Protein AF-A0A2M8BTT2-F1 (afdb_monomer_lite)

pLDDT: mean 72.27, std 28.05, range [26.14, 98.62]

Sequence (285 aa):
MLIFSNVKSELASFSSGIVSIVSVNPILQYIKIGSRNLPNLSPSPRLAFGVVGHPCLPPCPKIPTDKEKFCQEAKSLAEALGISTAELYGDVVPAEIKLKIDQSKDTEKVEERIVLSSVNIDKFKNAFLYITQKIGALPNVGQTVLYKILYFCDFDYYEKYEEQLTGALYQRNHYSPTPIEFGEIIAQMVGESKIEVVKSSFFNHEQTKYMPMIAPDLSVFSGQELNHIDQVIEKLKNKTAKELSELSHKDVPWITTPEGKIIDYESVFYRTADTSVRVYETETA

Secondary structure (DSSP, 8-state):
------------------------------------------------------PPPPPPPPPP--HHHHHHHHHHHHHHHT--HHHHTT----------------SSSHHHHHHTTS--HHHHHHHHHHHHHHHTTSTT-SHHHHHHHHHHHHHHHHHHHSS-SS---EEE-SSSEEETTHHHHHHHHHHTTSEEEEEEEETTEEEEEEEESS---GGGS-HHHHHHHHHHHHHHTT--HHHHHHHHHT-HHHHHSPTTSBPPGGGGGG--TTT--S-------

Foldseek 3Di:
DDDDDDDDDDDDDDDDDDDDDDDDDDDDDDDDDDDDDDDDDDDDDDDDDDDDDDDDDPDDPPPDPDPPVVVVVLCVVCVVVVHDSCVVVPPDDDDDPPDPDPDDDDPPCPVVVVLVVQFQLLLVLLLLLVLCVVQLPPLQDFDLLSQLLQVLLQLQCCLVPVDGRGRFWWAQAPQATGGPCVVVSVVVCVVVVQWDWDWDDRPNDTGITIHGPDHRDCVVDDPVSVVSSVVSCVVRSPDHSNVSSVLRCQFQQNVPDDHGDIGDSVSLVVGDPSSHPDDDPDPPD

Radius of gyration: 31.73 Å; chains: 1; bounding box: 78×74×82 Å

Structure (mmCIF, N/CA/C/O backbone):
data_AF-A0A2M8BTT2-F1
#
_entry.id   AF-A0A2M8BTT2-F1
#
loop_
_atom_site.group_PDB
_atom_site.id
_atom_site.type_symbol
_atom_site.label_atom_id
_atom_site.label_alt_id
_atom_site.label_comp_id
_atom_site.label_asym_id
_atom_site.label_entity_id
_atom_site.label_seq_id
_atom_site.pdbx_PDB_ins_code
_atom_site.Cartn_x
_atom_site.Cartn_y
_atom_site.Cartn_z
_atom_site.occupancy
_atom_site.B_iso_or_equiv
_atom_site.auth_seq_id
_atom_site.auth_comp_id
_atom_site.auth_asym_id
_atom_site.auth_atom_id
_atom_site.pdbx_PDB_model_num
ATOM 1 N N . MET A 1 1 ? -12.668 46.041 27.123 1.00 36.34 1 MET A N 1
ATOM 2 C CA . MET A 1 1 ? -12.442 47.306 26.397 1.00 36.34 1 MET A CA 1
ATOM 3 C C . MET A 1 1 ? -12.563 46.990 24.915 1.00 36.34 1 MET A C 1
ATOM 5 O O . MET A 1 1 ? -11.734 46.269 24.383 1.00 36.34 1 MET A O 1
ATOM 9 N N . LEU A 1 2 ? -13.696 47.384 24.336 1.00 28.09 2 LEU A N 1
ATOM 10 C CA . LEU A 1 2 ? -14.055 47.273 22.920 1.00 28.09 2 LEU A CA 1
ATOM 11 C C . LEU A 1 2 ? -13.171 48.199 22.083 1.00 28.09 2 LEU A C 1
ATOM 13 O O . LEU A 1 2 ? -13.012 49.329 22.528 1.00 28.09 2 LEU A O 1
ATOM 17 N N . ILE A 1 3 ? -12.754 47.792 20.876 1.00 33.03 3 ILE A N 1
ATOM 18 C CA . ILE A 1 3 ? -12.847 48.629 19.662 1.00 33.03 3 ILE A CA 1
ATOM 19 C C . ILE A 1 3 ? -13.131 47.719 18.452 1.00 33.03 3 ILE A C 1
ATOM 21 O O . ILE A 1 3 ? -12.380 46.797 18.152 1.00 33.03 3 ILE A O 1
ATOM 25 N N . PHE A 1 4 ? -14.257 48.011 17.800 1.00 29.62 4 PHE A N 1
ATOM 26 C CA . PHE A 1 4 ? -14.706 47.547 16.489 1.00 29.62 4 PHE A CA 1
ATOM 27 C C . PHE A 1 4 ? -14.041 48.363 15.368 1.00 29.62 4 PHE A C 1
ATOM 29 O O . PHE A 1 4 ? -13.896 49.576 15.510 1.00 29.62 4 PHE A O 1
ATOM 36 N N . SER A 1 5 ? -13.840 47.758 14.196 1.00 35.81 5 SER A N 1
ATOM 37 C CA . SER A 1 5 ? -13.931 48.477 12.917 1.00 35.81 5 SER A CA 1
ATOM 38 C C . SER A 1 5 ? -14.439 47.562 11.792 1.00 35.81 5 SER A C 1
ATOM 40 O O . SER A 1 5 ? -13.812 46.584 11.401 1.00 35.81 5 SER A O 1
ATOM 42 N N . ASN A 1 6 ? -15.635 47.915 11.313 1.00 30.16 6 ASN A N 1
ATOM 43 C CA . ASN A 1 6 ? -16.313 47.456 10.098 1.00 30.16 6 ASN A CA 1
ATOM 44 C C . ASN A 1 6 ? -15.544 47.846 8.827 1.00 30.16 6 ASN A C 1
ATOM 46 O O . ASN A 1 6 ? -15.087 48.983 8.780 1.00 30.16 6 ASN A O 1
ATOM 50 N N . VAL A 1 7 ? -15.623 47.032 7.761 1.00 32.78 7 VAL A N 1
ATOM 51 C CA . VAL A 1 7 ? -16.016 47.478 6.400 1.00 32.78 7 VAL A CA 1
ATOM 52 C C . VAL A 1 7 ? -16.799 46.349 5.704 1.00 32.78 7 VAL A C 1
ATOM 54 O O . VAL A 1 7 ? -16.597 45.168 5.966 1.00 32.78 7 VAL A O 1
ATOM 57 N N . LYS A 1 8 ? -17.761 46.763 4.879 1.00 30.83 8 LYS A N 1
ATOM 58 C CA . LYS A 1 8 ? -18.966 46.094 4.384 1.00 30.83 8 LYS A CA 1
ATOM 59 C C . LYS A 1 8 ? -18.837 45.785 2.878 1.00 30.83 8 LYS A C 1
ATOM 61 O O . LYS A 1 8 ? -18.246 46.587 2.169 1.00 30.83 8 LYS A O 1
ATOM 66 N N . SER A 1 9 ? -19.484 44.695 2.447 1.00 28.50 9 SER A N 1
ATOM 67 C CA . SER A 1 9 ? -20.243 44.483 1.189 1.00 28.50 9 SER A CA 1
ATOM 68 C C . SER A 1 9 ? -19.647 44.820 -0.188 1.00 28.50 9 SER A C 1
ATOM 70 O O . SER A 1 9 ? -19.404 45.984 -0.470 1.00 28.50 9 SER A O 1
ATOM 72 N N . GLU A 1 10 ? -19.725 43.855 -1.114 1.00 28.47 10 GLU A N 1
ATOM 73 C CA . GLU A 1 10 ? -20.482 44.032 -2.369 1.00 28.47 10 GLU A CA 1
ATOM 74 C C . GLU A 1 10 ? -20.862 42.676 -3.002 1.00 28.47 10 GLU A C 1
ATOM 76 O O . GLU A 1 10 ? -20.022 41.819 -3.260 1.00 28.47 10 GLU A O 1
ATOM 81 N N . LEU A 1 11 ? -22.169 42.488 -3.206 1.00 29.50 11 LEU A N 1
ATOM 82 C CA . LEU A 1 11 ? -22.791 41.470 -4.051 1.00 29.50 11 LEU A CA 1
ATOM 83 C C . LEU A 1 11 ? -23.233 42.187 -5.329 1.00 29.50 11 LEU A C 1
ATOM 85 O O . LEU A 1 11 ? -23.943 43.187 -5.237 1.00 29.50 11 LEU A O 1
ATOM 89 N N . ALA A 1 12 ? -22.889 41.649 -6.497 1.00 31.77 12 ALA A N 1
ATOM 90 C CA . ALA A 1 12 ? -23.493 42.041 -7.764 1.00 31.77 12 ALA A CA 1
ATOM 91 C C . ALA A 1 12 ? -23.967 40.789 -8.511 1.00 31.77 12 ALA A C 1
ATOM 93 O O . ALA A 1 12 ? -23.183 39.950 -8.947 1.00 31.77 12 ALA A O 1
ATOM 94 N N . SER A 1 13 ? -25.286 40.679 -8.622 1.00 28.30 13 SER A N 1
ATOM 95 C CA . SER A 1 13 ? -26.020 39.790 -9.514 1.00 28.30 13 SER A CA 1
ATOM 96 C C . SER A 1 13 ? -25.917 40.280 -10.960 1.00 28.30 13 SER A C 1
ATOM 98 O O . SER A 1 13 ? -26.190 41.456 -11.190 1.00 28.30 13 SER A O 1
ATOM 100 N N . PHE A 1 14 ? -25.671 39.401 -11.937 1.00 29.67 14 PHE A N 1
ATOM 101 C CA . PHE A 1 14 ? -26.136 39.632 -13.308 1.00 29.67 14 PHE A CA 1
ATOM 102 C C . PHE A 1 14 ? -26.570 38.338 -14.011 1.00 29.67 14 PHE A C 1
ATOM 104 O O . PHE A 1 14 ? -25.983 37.271 -13.872 1.00 29.67 14 PHE A O 1
ATOM 111 N N . SER A 1 15 ? -27.679 38.519 -14.718 1.00 30.47 15 SER A N 1
ATOM 112 C CA . SER A 1 15 ? -28.557 37.611 -15.450 1.00 30.47 15 SER A CA 1
ATOM 113 C C . SER A 1 15 ? -27.912 36.798 -16.586 1.00 30.47 15 SER A C 1
ATOM 115 O O . SER A 1 15 ? -27.101 37.318 -17.340 1.00 30.47 15 SER A O 1
ATOM 117 N N . SER A 1 16 ? -28.428 35.574 -16.752 1.00 32.66 16 SER A N 1
ATOM 118 C CA . SER A 1 16 ? -28.813 34.878 -17.999 1.00 32.66 16 SER A CA 1
ATOM 119 C C . SER A 1 16 ? -28.024 35.161 -19.288 1.00 32.66 16 SER A C 1
ATOM 121 O O . SER A 1 16 ? -28.187 36.206 -19.912 1.00 32.66 16 SER A O 1
ATOM 123 N N . GLY A 1 17 ? -27.314 34.143 -19.781 1.00 28.66 17 GLY A N 1
ATOM 124 C CA . GLY A 1 17 ? -26.818 34.081 -21.156 1.00 28.66 17 GLY A CA 1
ATOM 125 C C . GLY A 1 17 ? -26.230 32.708 -21.476 1.00 28.66 17 GLY A C 1
ATOM 126 O O . GLY A 1 17 ? -25.162 32.360 -20.987 1.00 28.66 17 GLY A O 1
ATOM 127 N N . ILE A 1 18 ? -26.939 31.918 -22.284 1.00 31.62 18 ILE A N 1
ATOM 128 C CA . ILE A 1 18 ? -26.418 30.698 -22.910 1.00 31.62 18 ILE A CA 1
ATOM 129 C C . ILE A 1 18 ? -25.500 31.129 -24.058 1.00 31.62 18 ILE A C 1
ATOM 131 O O . ILE A 1 18 ? -25.976 31.770 -24.992 1.00 31.62 18 ILE A O 1
ATOM 135 N N . VAL A 1 19 ? -24.222 30.742 -24.026 1.00 29.69 19 VAL A N 1
ATOM 136 C CA . VAL A 1 19 ? -23.363 30.680 -25.220 1.00 29.69 19 VAL A CA 1
ATOM 137 C C . VAL A 1 19 ? -22.518 29.408 -25.149 1.00 29.69 19 VAL A C 1
ATOM 139 O O . VAL A 1 19 ? -21.763 29.192 -24.204 1.00 29.69 19 VAL A O 1
ATOM 142 N N . SER A 1 20 ? -22.685 28.561 -26.160 1.00 26.14 20 SER A N 1
ATOM 143 C CA . SER A 1 20 ? -21.965 27.307 -26.369 1.00 26.14 20 SER A CA 1
ATOM 144 C C . SER A 1 20 ? -20.665 27.524 -27.155 1.00 26.14 20 SER A C 1
ATOM 146 O O . SER A 1 20 ? -20.720 28.172 -28.193 1.00 26.14 20 SER A O 1
ATOM 148 N N . ILE A 1 21 ? -19.586 26.860 -26.693 1.00 27.25 21 ILE A N 1
ATOM 149 C CA . ILE A 1 21 ? -18.441 26.245 -27.425 1.00 27.25 21 ILE A CA 1
ATOM 150 C C . ILE A 1 21 ? -17.548 27.251 -28.207 1.00 27.25 21 ILE A C 1
ATOM 152 O O . ILE A 1 21 ? -18.041 28.096 -28.932 1.00 27.25 21 ILE A O 1
ATOM 156 N N . VAL A 1 22 ? -16.218 27.303 -28.040 1.00 27.39 22 VAL A N 1
ATOM 157 C CA . VAL A 1 22 ? -15.204 26.389 -28.609 1.00 27.39 22 VAL A CA 1
ATOM 158 C C . VAL A 1 22 ? -13.939 26.384 -27.738 1.00 27.39 22 VAL A C 1
ATOM 160 O O . VAL A 1 22 ? -13.341 27.424 -27.474 1.00 27.39 22 VAL A O 1
ATOM 163 N N . SER A 1 23 ? -13.519 25.180 -27.343 1.00 27.47 23 SER A N 1
ATOM 164 C CA . SER A 1 23 ? -12.197 24.875 -26.793 1.00 27.47 23 SER A CA 1
ATOM 165 C C . SER A 1 23 ? -11.149 24.962 -27.904 1.00 27.47 23 SER A C 1
ATOM 167 O O . SER A 1 23 ? -11.266 24.266 -28.914 1.00 27.47 23 SER A O 1
ATOM 169 N N . VAL A 1 24 ? -10.134 25.811 -27.734 1.00 31.41 24 VAL A N 1
ATOM 170 C CA . VAL A 1 24 ? -8.965 25.860 -28.621 1.00 31.41 24 VAL A CA 1
ATOM 171 C C . VAL A 1 24 ? -7.726 25.556 -27.782 1.00 31.41 24 VAL A C 1
ATOM 173 O O . VAL A 1 24 ? -7.306 26.358 -26.951 1.00 31.41 24 VAL A O 1
ATOM 176 N N . ASN A 1 25 ? -7.174 24.362 -27.994 1.00 31.55 25 ASN A N 1
ATOM 177 C CA . ASN A 1 25 ? -5.896 23.902 -27.453 1.00 31.55 25 ASN A CA 1
ATOM 178 C C . ASN A 1 25 ? -4.737 24.793 -27.951 1.00 31.55 25 ASN A C 1
ATOM 180 O O . ASN A 1 25 ? -4.637 25.011 -29.161 1.00 31.55 25 ASN A O 1
ATOM 184 N N . PRO A 1 26 ? -3.816 25.251 -27.083 1.00 32.47 26 PRO A N 1
ATOM 185 C CA . PRO A 1 26 ? -2.597 25.924 -27.512 1.00 32.47 26 PRO A CA 1
ATOM 186 C C . PRO A 1 26 ? -1.459 24.906 -27.683 1.00 32.47 26 PRO A C 1
ATOM 188 O O . PRO A 1 26 ? -0.905 24.409 -26.706 1.00 32.47 26 PRO A O 1
ATOM 191 N N . ILE A 1 27 ? -1.073 24.611 -28.927 1.00 29.92 27 ILE A N 1
ATOM 192 C CA . ILE A 1 27 ? 0.166 23.887 -29.242 1.00 29.92 27 ILE A CA 1
ATOM 193 C C . ILE A 1 27 ? 0.936 24.656 -30.331 1.00 29.92 27 ILE A C 1
ATOM 195 O O . ILE A 1 27 ? 0.388 24.976 -31.381 1.00 29.92 27 ILE A O 1
ATOM 199 N N . LEU A 1 28 ? 2.229 24.882 -30.054 1.00 29.28 28 LEU A N 1
ATOM 200 C CA . LEU A 1 28 ? 3.330 25.282 -30.951 1.00 29.28 28 LEU A CA 1
ATOM 201 C C . LEU A 1 28 ? 3.373 26.738 -31.467 1.00 29.28 28 LEU A C 1
ATOM 203 O O . LEU A 1 28 ? 2.994 27.050 -32.592 1.00 29.28 28 LEU A O 1
ATOM 207 N N . GLN A 1 29 ? 4.031 27.605 -30.687 1.00 27.23 29 GLN A N 1
ATOM 208 C CA . GLN A 1 29 ? 4.795 28.745 -31.209 1.00 27.23 29 GLN A CA 1
ATOM 209 C C . GLN A 1 29 ? 6.293 28.414 -31.180 1.00 27.23 29 GLN A C 1
ATOM 211 O O . GLN A 1 29 ? 6.879 28.365 -30.107 1.00 27.23 29 GLN A O 1
ATOM 216 N N . TYR A 1 30 ? 6.919 28.260 -32.349 1.00 27.73 30 TYR A N 1
ATOM 217 C CA . TYR A 1 30 ? 8.336 28.581 -32.563 1.00 27.73 30 TYR A CA 1
ATOM 218 C C . TYR A 1 30 ? 8.523 29.039 -34.016 1.00 27.73 30 TYR A C 1
ATOM 220 O O . TYR A 1 30 ? 8.412 28.249 -34.951 1.00 27.73 30 TYR A O 1
ATOM 228 N N . ILE A 1 31 ? 8.806 30.332 -34.210 1.00 28.02 31 ILE A N 1
ATOM 229 C CA . ILE A 1 31 ? 9.249 30.920 -35.481 1.00 28.02 31 ILE A CA 1
ATOM 230 C C . ILE A 1 31 ? 10.480 31.808 -35.231 1.00 28.02 31 ILE A C 1
ATOM 232 O O . ILE A 1 31 ? 10.455 32.692 -34.383 1.00 28.02 31 ILE A O 1
ATOM 236 N N . LYS A 1 32 ? 11.498 31.566 -36.070 1.00 27.14 32 LYS A N 1
ATOM 237 C CA . LYS A 1 32 ? 12.604 32.423 -36.553 1.00 27.14 32 LYS A CA 1
ATOM 238 C C . LYS A 1 32 ? 13.543 33.129 -35.565 1.00 27.14 32 LYS A C 1
ATOM 240 O O . LYS A 1 32 ? 13.237 34.168 -34.997 1.00 27.14 32 LYS A O 1
ATOM 245 N N . ILE A 1 33 ? 14.804 32.719 -35.673 1.00 29.98 33 ILE A N 1
ATOM 246 C CA . ILE A 1 33 ? 16.012 33.560 -35.635 1.00 29.98 33 ILE A CA 1
ATOM 247 C C . ILE A 1 33 ? 16.834 33.050 -36.840 1.00 29.98 33 ILE A C 1
ATOM 249 O O . ILE A 1 33 ? 16.900 31.843 -37.029 1.00 29.98 33 ILE A O 1
ATOM 253 N N . GLY A 1 34 ? 17.417 33.782 -37.787 1.00 26.83 34 GLY A N 1
ATOM 254 C CA . GLY A 1 34 ? 17.855 35.166 -37.930 1.00 26.83 34 GLY A CA 1
ATOM 255 C C . GLY A 1 34 ? 19.171 35.086 -38.729 1.00 26.83 34 GLY A C 1
ATOM 256 O O . GLY A 1 34 ? 20.143 34.525 -38.238 1.00 26.83 34 GLY A O 1
ATOM 257 N N . SER A 1 35 ? 19.189 35.552 -39.982 1.00 27.22 35 SER A N 1
ATOM 258 C CA . SER A 1 35 ? 20.336 35.477 -40.910 1.00 27.22 35 SER A CA 1
ATOM 259 C C . SER A 1 35 ? 21.530 36.344 -40.488 1.00 27.22 35 SER A C 1
ATOM 261 O O . SER A 1 35 ? 21.321 37.512 -40.168 1.00 27.22 35 SER A O 1
ATOM 263 N N . ARG A 1 36 ? 22.773 35.844 -40.642 1.00 29.19 36 ARG A N 1
ATOM 264 C CA . ARG A 1 36 ? 23.985 36.637 -40.970 1.00 29.19 36 ARG A CA 1
ATOM 265 C C . ARG A 1 36 ? 24.995 35.825 -41.806 1.00 29.19 36 ARG A C 1
ATOM 267 O O . ARG A 1 36 ? 25.039 34.605 -41.733 1.00 29.19 36 ARG A O 1
ATOM 274 N N . ASN A 1 37 ? 25.739 36.565 -42.626 1.00 29.58 37 ASN A N 1
ATOM 275 C CA . ASN A 1 37 ? 26.525 36.194 -43.810 1.00 29.58 37 ASN A CA 1
ATOM 276 C C . ASN A 1 37 ? 27.957 35.650 -43.565 1.00 29.58 37 ASN A C 1
ATOM 278 O O . ASN A 1 37 ? 28.652 36.215 -42.730 1.00 29.58 37 ASN A O 1
ATOM 282 N N . LEU A 1 38 ? 28.370 34.712 -44.452 1.00 27.31 38 LEU A N 1
ATOM 283 C CA . LEU A 1 38 ? 29.645 34.557 -45.225 1.00 27.31 38 LEU A CA 1
ATOM 284 C C . LEU A 1 38 ? 31.009 34.389 -44.484 1.00 27.31 38 LEU A C 1
ATOM 286 O O . LEU A 1 38 ? 31.116 34.856 -43.358 1.00 27.31 38 LEU A O 1
ATOM 290 N N . PRO A 1 39 ? 32.085 33.799 -45.097 1.00 35.31 39 PRO A N 1
ATOM 291 C CA . PRO A 1 39 ? 32.339 33.634 -46.543 1.00 35.31 39 PRO A CA 1
ATOM 292 C C . PRO A 1 39 ? 32.929 32.285 -47.052 1.00 35.31 39 PRO A C 1
ATOM 294 O O . PRO A 1 39 ? 33.279 31.376 -46.308 1.00 35.31 39 PRO A O 1
ATOM 297 N N . ASN A 1 40 ? 33.033 32.237 -48.389 1.00 28.58 40 ASN A N 1
ATOM 298 C CA . ASN A 1 40 ? 33.670 31.268 -49.292 1.00 28.58 40 ASN A CA 1
ATOM 299 C C . ASN A 1 40 ? 35.091 30.790 -48.924 1.00 28.58 40 ASN A C 1
ATOM 301 O O . ASN A 1 40 ? 35.943 31.605 -48.578 1.00 28.58 40 ASN A O 1
ATOM 305 N N . LEU A 1 41 ? 35.391 29.526 -49.255 1.00 30.05 41 LEU A N 1
ATOM 306 C CA . LEU A 1 41 ? 36.709 29.097 -49.744 1.00 30.05 41 LEU A CA 1
ATOM 307 C C . LEU A 1 41 ? 36.565 28.057 -50.873 1.00 30.05 41 LEU A C 1
ATOM 309 O O . LEU A 1 41 ? 35.680 27.207 -50.861 1.00 30.05 41 LEU A O 1
ATOM 313 N N . SER A 1 42 ? 37.428 28.219 -51.874 1.00 31.50 42 SER A N 1
ATOM 314 C CA . SER A 1 42 ? 37.515 27.554 -53.180 1.00 31.50 42 SER A CA 1
ATOM 315 C C . SER A 1 42 ? 38.284 26.203 -53.123 1.00 31.50 42 SER A C 1
ATOM 317 O O . SER A 1 42 ? 38.708 25.800 -52.041 1.00 31.50 42 SER A O 1
ATOM 319 N N . PRO A 1 43 ? 38.429 25.453 -54.245 1.00 37.16 43 PRO A N 1
ATOM 320 C CA . PRO A 1 43 ? 38.581 23.992 -54.220 1.00 37.16 43 PRO A CA 1
ATOM 321 C C . PRO A 1 43 ? 39.998 23.425 -54.482 1.00 37.16 43 PRO A C 1
ATOM 323 O O . PRO A 1 43 ? 40.798 24.017 -55.204 1.00 37.16 43 PRO A O 1
ATOM 326 N N . SER A 1 44 ? 40.173 22.153 -54.067 1.00 29.78 44 SER A N 1
ATOM 327 C CA . SER A 1 44 ? 41.135 21.121 -54.550 1.00 29.78 44 SER A CA 1
ATOM 328 C C . SER A 1 44 ? 42.608 21.249 -54.065 1.00 29.78 44 SER A C 1
ATOM 330 O O . SER A 1 44 ? 42.995 22.356 -53.704 1.00 29.78 44 SER A O 1
ATOM 332 N N . PRO A 1 45 ? 43.434 20.165 -53.985 1.00 33.06 45 PRO A N 1
ATOM 333 C CA . PRO A 1 45 ? 43.605 19.119 -55.002 1.00 33.06 45 PRO A CA 1
ATOM 334 C C . PRO A 1 45 ? 43.647 17.652 -54.516 1.00 33.06 45 PRO A C 1
ATOM 336 O O . PRO A 1 45 ? 43.785 17.324 -53.341 1.00 33.06 45 PRO A O 1
ATOM 339 N N . ARG A 1 46 ? 43.545 16.763 -55.511 1.00 30.36 46 ARG A N 1
ATOM 340 C CA . ARG A 1 46 ? 43.825 15.323 -55.461 1.00 30.36 46 ARG A CA 1
ATOM 341 C C . ARG A 1 46 ? 45.252 15.049 -54.975 1.00 30.36 46 ARG A C 1
ATOM 343 O O . ARG A 1 46 ? 46.189 15.634 -55.509 1.00 30.36 46 ARG A O 1
ATOM 350 N N . LEU A 1 47 ? 45.409 14.048 -54.112 1.00 30.83 47 LEU A N 1
ATOM 351 C CA . LEU A 1 47 ? 46.650 13.290 -53.954 1.00 30.83 47 LEU A CA 1
ATOM 352 C C . LEU A 1 47 ? 46.313 11.797 -53.982 1.00 30.83 47 LEU A C 1
ATOM 354 O O . LEU A 1 47 ? 45.604 11.279 -53.125 1.00 30.83 47 LEU A O 1
ATOM 358 N N . ALA A 1 48 ? 46.794 11.135 -55.030 1.00 32.91 48 ALA A N 1
ATOM 359 C CA . ALA A 1 48 ? 46.955 9.693 -55.081 1.00 32.91 48 ALA A CA 1
ATOM 360 C C . ALA A 1 48 ? 48.182 9.307 -54.244 1.00 32.91 48 ALA A C 1
ATOM 362 O O . ALA A 1 48 ? 49.157 10.051 -54.271 1.00 32.91 48 ALA A O 1
ATOM 363 N N . PHE A 1 49 ? 48.132 8.172 -53.543 1.00 27.53 49 PHE A N 1
ATOM 364 C CA . PHE A 1 49 ? 49.160 7.116 -53.481 1.00 27.53 49 PHE A CA 1
ATOM 365 C C . PHE A 1 49 ? 48.887 6.179 -52.293 1.00 27.53 49 PHE A C 1
ATOM 367 O O . PHE A 1 49 ? 48.545 6.633 -51.207 1.00 27.53 49 PHE A O 1
ATOM 374 N N . GLY A 1 50 ? 49.131 4.879 -52.496 1.00 28.00 50 GLY A N 1
ATOM 375 C CA . GLY A 1 50 ? 49.496 3.965 -51.408 1.00 28.00 50 GLY A CA 1
ATOM 376 C C . GLY A 1 50 ? 48.516 2.832 -51.120 1.00 28.00 50 GLY A C 1
ATOM 377 O O . GLY A 1 50 ? 47.824 2.845 -50.111 1.00 28.00 50 GLY A O 1
ATOM 378 N N . VAL A 1 51 ? 48.519 1.804 -51.970 1.00 39.78 51 VAL A N 1
ATOM 379 C CA . VAL A 1 51 ? 48.059 0.459 -51.600 1.00 39.78 51 VAL A CA 1
ATOM 380 C C . VAL A 1 51 ? 49.120 -0.154 -50.685 1.00 39.78 51 VAL A C 1
ATOM 382 O O . VAL A 1 51 ? 50.197 -0.487 -51.169 1.00 39.78 51 VAL A O 1
ATOM 385 N N . VAL A 1 52 ? 48.830 -0.322 -49.392 1.00 34.44 52 VAL A N 1
ATOM 386 C CA . VAL A 1 52 ? 49.524 -1.288 -48.520 1.00 34.44 52 VAL A CA 1
ATOM 387 C C . VAL A 1 52 ? 48.503 -1.860 -47.534 1.00 34.44 52 VAL A C 1
ATOM 389 O O . VAL A 1 52 ? 47.779 -1.121 -46.873 1.00 34.44 52 VAL A O 1
ATOM 392 N N . GLY A 1 53 ? 48.399 -3.189 -47.516 1.00 36.97 53 GLY A N 1
ATOM 393 C CA . GLY A 1 53 ? 47.316 -3.942 -46.895 1.00 36.97 53 GLY A CA 1
ATOM 394 C C . GLY A 1 53 ? 47.216 -3.836 -45.372 1.00 36.97 53 GLY A C 1
ATOM 395 O O . GLY A 1 53 ? 48.207 -3.724 -44.653 1.00 36.97 53 GLY A O 1
ATOM 396 N N . HIS A 1 54 ? 45.978 -3.946 -44.898 1.00 32.97 54 HIS A N 1
ATOM 397 C CA . HIS A 1 54 ? 45.632 -4.400 -43.555 1.00 32.97 54 HIS A CA 1
ATOM 398 C C . HIS A 1 54 ? 44.854 -5.721 -43.672 1.00 32.97 54 HIS A C 1
ATOM 400 O O . HIS A 1 54 ? 44.151 -5.920 -44.668 1.00 32.97 54 HIS A O 1
ATOM 406 N N . PRO A 1 55 ? 45.003 -6.638 -42.701 1.00 38.28 55 PRO A N 1
ATOM 407 C CA . PRO A 1 55 ? 44.426 -7.974 -42.765 1.00 38.28 55 PRO A CA 1
ATOM 408 C C . PRO A 1 55 ? 42.897 -7.908 -42.789 1.00 38.28 55 PRO A C 1
ATOM 410 O O . PRO A 1 55 ? 42.272 -7.212 -41.989 1.00 38.28 55 PRO A O 1
ATOM 413 N N . CYS A 1 56 ? 42.305 -8.631 -43.738 1.00 35.41 56 CYS A N 1
ATOM 414 C CA . CYS A 1 56 ? 40.867 -8.757 -43.906 1.00 35.41 56 CYS A CA 1
ATOM 415 C C . CYS A 1 56 ? 40.212 -9.289 -42.622 1.00 35.41 56 CYS A C 1
ATOM 417 O O . CYS A 1 56 ? 40.499 -10.404 -42.188 1.00 35.41 56 CYS A O 1
ATOM 419 N N . LEU A 1 57 ? 39.276 -8.520 -42.064 1.00 37.78 57 LEU A N 1
ATOM 420 C CA . LEU A 1 57 ? 38.183 -9.078 -41.268 1.00 37.78 57 LEU A CA 1
ATOM 421 C C . LEU A 1 57 ? 37.414 -10.089 -42.141 1.00 37.78 57 LEU A C 1
ATOM 423 O O . LEU A 1 57 ? 37.239 -9.828 -43.339 1.00 37.78 57 LEU A O 1
ATOM 427 N N . PRO A 1 58 ? 36.956 -11.230 -41.595 1.00 41.19 58 PRO A N 1
ATOM 428 C CA . PRO A 1 58 ? 36.143 -12.157 -42.367 1.00 41.19 58 PRO A CA 1
ATOM 429 C C . PRO A 1 58 ? 34.856 -11.447 -42.819 1.00 41.19 58 PRO A C 1
ATOM 431 O O . PRO A 1 58 ? 34.292 -10.654 -42.058 1.00 41.19 58 PRO A O 1
ATOM 434 N N . PRO A 1 59 ? 34.374 -11.698 -44.049 1.00 41.44 59 PRO A N 1
ATOM 435 C CA . PRO A 1 59 ? 33.100 -11.153 -44.487 1.00 41.44 59 PRO A CA 1
ATOM 436 C C . PRO A 1 59 ? 31.995 -11.634 -43.542 1.00 41.44 59 PRO A C 1
ATOM 438 O O . PRO A 1 59 ? 31.947 -12.813 -43.187 1.00 41.44 59 PRO A O 1
ATOM 441 N N . CYS A 1 60 ? 31.103 -10.717 -43.155 1.00 33.09 60 CYS A N 1
ATOM 442 C CA . CYS A 1 60 ? 29.855 -11.058 -42.477 1.00 33.09 60 CYS A CA 1
ATOM 443 C C . CYS A 1 60 ? 29.173 -12.229 -43.210 1.00 33.09 60 CYS A C 1
ATOM 445 O O . CYS A 1 60 ? 29.166 -12.230 -44.450 1.00 33.09 60 CYS A O 1
ATOM 447 N N . PRO A 1 61 ? 28.594 -13.213 -42.495 1.00 39.06 61 PRO A N 1
ATOM 448 C CA . PRO A 1 61 ? 27.839 -14.274 -43.140 1.00 39.06 61 PRO A CA 1
ATOM 449 C C . PRO A 1 61 ? 26.731 -13.634 -43.980 1.00 39.06 61 PRO A C 1
ATOM 451 O O . PRO A 1 61 ? 25.906 -12.868 -43.483 1.00 39.06 61 PRO A O 1
ATOM 454 N N . LYS A 1 62 ? 26.766 -13.900 -45.288 1.00 43.72 62 LYS A N 1
ATOM 455 C CA . LYS A 1 62 ? 25.736 -13.452 -46.221 1.00 43.72 62 LYS A CA 1
ATOM 456 C C . LYS A 1 62 ? 24.410 -14.052 -45.760 1.00 43.72 62 LYS A C 1
ATOM 458 O O . LYS A 1 62 ? 24.275 -15.273 -45.753 1.00 43.72 62 LYS A O 1
ATOM 463 N N . ILE A 1 63 ? 23.454 -13.204 -45.390 1.00 42.59 63 ILE A N 1
ATOM 464 C CA . ILE A 1 63 ? 22.062 -13.609 -45.174 1.00 42.59 63 ILE A CA 1
ATOM 465 C C . ILE A 1 63 ? 21.583 -14.228 -46.499 1.00 42.59 63 ILE A C 1
ATOM 467 O O . ILE A 1 63 ? 21.623 -13.533 -47.522 1.00 42.59 63 ILE A O 1
ATOM 471 N N . PRO A 1 64 ? 21.206 -15.520 -46.540 1.00 41.59 64 PRO A N 1
ATOM 472 C CA . PRO A 1 64 ? 20.803 -16.166 -47.780 1.00 41.59 64 PRO A CA 1
ATOM 473 C C . PRO A 1 64 ? 19.571 -15.470 -48.350 1.00 41.59 64 PRO A C 1
ATOM 475 O O . PRO A 1 64 ? 18.527 -15.378 -47.710 1.00 41.59 64 PRO A O 1
ATOM 478 N N . THR A 1 65 ? 19.707 -14.953 -49.565 1.00 51.72 65 THR A N 1
ATOM 479 C CA . THR A 1 65 ? 18.645 -14.266 -50.298 1.00 51.72 65 THR A CA 1
ATOM 480 C C . THR A 1 65 ? 17.764 -15.294 -51.012 1.00 51.72 65 THR A C 1
ATOM 482 O O . THR A 1 65 ? 17.646 -15.263 -52.227 1.00 51.72 65 THR A O 1
ATOM 485 N N . ASP A 1 66 ? 17.160 -16.224 -50.268 1.00 51.38 66 ASP A N 1
ATOM 486 C CA . ASP A 1 66 ? 16.210 -17.203 -50.812 1.00 51.38 66 ASP A CA 1
ATOM 487 C C . ASP A 1 66 ? 14.806 -16.888 -50.298 1.00 51.38 66 ASP A C 1
ATOM 489 O O . ASP A 1 66 ? 14.378 -17.361 -49.245 1.00 51.38 66 ASP A O 1
ATOM 493 N N . LYS A 1 67 ? 14.057 -16.093 -51.073 1.00 55.28 67 LYS A N 1
ATOM 494 C CA . LYS A 1 67 ? 12.625 -15.846 -50.826 1.00 55.28 67 LYS A CA 1
ATOM 495 C C . LYS A 1 67 ? 11.818 -17.153 -50.745 1.00 55.28 67 LYS A C 1
ATOM 497 O O . LYS A 1 67 ? 10.795 -17.198 -50.076 1.00 55.28 67 LYS A O 1
ATOM 502 N N . GLU A 1 68 ? 12.294 -18.219 -51.386 1.00 53.41 68 GLU A N 1
ATOM 503 C CA . GLU A 1 68 ? 11.601 -19.507 -51.471 1.00 53.41 68 GLU A CA 1
ATOM 504 C C . GLU A 1 68 ? 11.593 -20.289 -50.147 1.00 53.41 68 GLU A C 1
ATOM 506 O O . GLU A 1 68 ? 10.574 -20.896 -49.816 1.00 53.41 68 GLU A O 1
ATOM 511 N N . LYS A 1 69 ? 12.672 -20.228 -49.349 1.00 57.38 69 LYS A N 1
ATOM 512 C CA . LYS A 1 69 ? 12.735 -20.903 -48.036 1.00 57.38 69 LYS A CA 1
ATOM 513 C C . LYS A 1 69 ? 11.838 -20.231 -47.002 1.00 57.38 69 LYS A C 1
ATOM 515 O O . LYS A 1 69 ? 11.103 -20.908 -46.289 1.00 57.38 69 LYS A O 1
ATOM 520 N N . PHE A 1 70 ? 11.813 -18.901 -47.006 1.00 61.59 70 PHE A N 1
ATOM 521 C CA . PHE A 1 70 ? 10.940 -18.115 -46.133 1.00 61.59 70 PHE A CA 1
ATOM 522 C C . PHE A 1 70 ? 9.449 -18.418 -46.374 1.00 61.59 70 PHE A C 1
ATOM 524 O O . PHE A 1 70 ? 8.668 -18.540 -45.433 1.00 61.59 70 PHE A O 1
ATOM 531 N N . CYS A 1 71 ? 9.048 -18.617 -47.636 1.00 65.19 71 CYS A N 1
ATOM 532 C CA . CYS A 1 71 ? 7.670 -18.975 -47.980 1.00 65.19 71 CYS A CA 1
ATOM 533 C C . CYS A 1 71 ? 7.267 -20.394 -47.542 1.00 65.19 71 CYS A C 1
ATOM 535 O O . CYS A 1 71 ? 6.080 -20.645 -47.336 1.00 65.19 71 CYS A O 1
ATOM 537 N N . GLN A 1 72 ? 8.212 -21.332 -47.419 1.00 71.19 72 GLN A N 1
ATOM 538 C CA . GLN A 1 72 ? 7.921 -22.688 -46.936 1.00 71.19 72 GLN A CA 1
ATOM 539 C C . GLN A 1 72 ? 7.734 -22.716 -45.416 1.00 71.19 72 GLN A C 1
ATOM 541 O O . GLN A 1 72 ? 6.795 -23.343 -44.929 1.00 71.19 72 GLN A O 1
ATOM 546 N N . GLU A 1 73 ? 8.561 -21.978 -44.675 1.00 73.38 73 GLU A N 1
ATOM 547 C CA . GLU A 1 73 ? 8.435 -21.855 -43.217 1.00 73.38 73 GLU A CA 1
ATOM 548 C C . GLU A 1 73 ? 7.137 -21.140 -42.817 1.00 73.38 73 GLU A C 1
ATOM 550 O O . GLU A 1 73 ? 6.413 -21.610 -41.941 1.00 73.38 73 GLU A O 1
ATOM 555 N N . ALA A 1 74 ? 6.774 -20.068 -43.527 1.00 71.19 74 ALA A N 1
ATOM 556 C CA . ALA A 1 74 ? 5.512 -19.363 -43.311 1.00 71.19 74 ALA A CA 1
ATOM 557 C C . ALA A 1 74 ? 4.276 -20.248 -43.560 1.00 71.19 74 ALA A C 1
ATOM 559 O O . ALA A 1 74 ? 3.281 -20.132 -42.847 1.00 71.19 74 ALA A O 1
ATOM 560 N N . LYS A 1 75 ? 4.341 -21.166 -44.536 1.00 75.44 75 LYS A N 1
ATOM 561 C CA . LYS A 1 75 ? 3.282 -22.161 -44.778 1.00 75.44 75 LYS A CA 1
ATOM 562 C C . LYS A 1 75 ? 3.157 -23.150 -43.627 1.00 75.44 75 LYS A C 1
ATOM 564 O O . LYS A 1 75 ? 2.053 -23.365 -43.140 1.00 75.44 75 LYS A O 1
ATOM 569 N N . SER A 1 76 ? 4.282 -23.695 -43.166 1.00 76.69 76 SER A N 1
ATOM 570 C CA . SER A 1 76 ? 4.294 -24.616 -42.026 1.00 76.69 76 SER A CA 1
ATOM 571 C C . SER A 1 76 ? 3.745 -23.961 -40.757 1.00 76.69 76 SER A C 1
ATOM 573 O O . SER A 1 76 ? 3.041 -24.611 -39.989 1.00 76.69 76 SER A O 1
ATOM 575 N N . LEU A 1 77 ? 4.056 -22.682 -40.533 1.00 74.62 77 LEU A N 1
ATOM 576 C CA . LEU A 1 77 ? 3.555 -21.925 -39.390 1.00 74.62 77 LEU A CA 1
ATOM 577 C C . LEU A 1 77 ? 2.048 -21.652 -39.500 1.00 74.62 77 LEU A C 1
ATOM 579 O O . LEU A 1 77 ? 1.323 -21.819 -38.524 1.00 74.62 77 LEU A O 1
ATOM 583 N N . ALA A 1 78 ? 1.567 -21.266 -40.685 1.00 83.00 78 ALA A N 1
ATOM 584 C CA . ALA A 1 78 ? 0.148 -21.019 -40.930 1.00 83.00 78 ALA A CA 1
ATOM 585 C C . ALA A 1 78 ? -0.701 -22.286 -40.711 1.00 83.00 78 ALA A C 1
ATOM 587 O O . ALA A 1 78 ? -1.735 -22.226 -40.049 1.00 83.00 78 ALA A O 1
ATOM 588 N N . GLU A 1 79 ? -0.218 -23.447 -41.171 1.00 78.19 79 GLU A N 1
ATOM 589 C CA . GLU A 1 79 ? -0.861 -24.745 -40.929 1.00 78.19 79 GLU A CA 1
ATOM 590 C C . GLU A 1 79 ? -0.897 -25.113 -39.440 1.00 78.19 79 GLU A C 1
ATOM 592 O O . GLU A 1 79 ? -1.934 -25.553 -38.947 1.00 78.19 79 GLU A O 1
ATOM 597 N N . ALA A 1 80 ? 0.198 -24.886 -38.705 1.00 77.56 80 ALA A N 1
ATOM 598 C CA . ALA A 1 80 ? 0.249 -25.146 -37.265 1.00 77.56 80 ALA A CA 1
ATOM 599 C C . ALA A 1 80 ? -0.730 -24.268 -36.467 1.00 77.56 80 ALA A C 1
ATOM 601 O O . ALA A 1 80 ? -1.262 -24.698 -35.445 1.00 77.56 80 ALA A O 1
ATOM 602 N N . LEU A 1 81 ? -0.971 -23.044 -36.940 1.00 74.50 81 LEU A N 1
ATOM 603 C CA . LEU A 1 81 ? -1.859 -22.071 -36.305 1.00 74.50 81 LEU A CA 1
ATOM 604 C C . LEU A 1 81 ? -3.307 -22.138 -36.819 1.00 74.50 81 LEU A C 1
ATOM 606 O O . LEU A 1 81 ? -4.170 -21.450 -36.279 1.00 74.50 81 LEU A O 1
ATOM 610 N N . GLY A 1 82 ? -3.591 -22.955 -37.840 1.00 71.94 82 GLY A N 1
ATOM 611 C CA . GLY A 1 82 ? -4.926 -23.084 -38.428 1.00 71.94 82 GLY A CA 1
ATOM 612 C C . GLY A 1 82 ? -5.420 -21.827 -39.155 1.00 71.94 82 GLY A C 1
ATOM 613 O O . GLY A 1 82 ? -6.629 -21.643 -39.285 1.00 71.94 82 GLY A O 1
ATOM 614 N N . ILE A 1 83 ? -4.506 -20.967 -39.613 1.00 79.69 83 ILE A N 1
ATOM 615 C CA . ILE A 1 83 ? -4.804 -19.726 -40.344 1.00 79.69 83 ILE A CA 1
ATOM 616 C C . ILE A 1 83 ? -4.308 -19.824 -41.787 1.00 79.69 83 ILE A C 1
ATOM 618 O O . ILE A 1 83 ? -3.438 -20.632 -42.114 1.00 79.69 83 ILE A O 1
ATOM 622 N N . SER A 1 84 ? -4.842 -18.995 -42.680 1.00 77.62 84 SER A N 1
ATOM 623 C CA . SER A 1 84 ? -4.336 -18.926 -44.048 1.00 77.62 84 SER A CA 1
ATOM 624 C C . SER A 1 84 ? -3.017 -18.151 -44.107 1.00 77.62 84 SER A C 1
ATOM 626 O O . SER A 1 84 ? -2.781 -17.201 -43.361 1.00 77.62 84 SER A O 1
ATOM 628 N N . THR A 1 85 ? -2.146 -18.495 -45.057 1.00 67.31 85 THR A N 1
ATOM 629 C CA . THR A 1 85 ? -0.902 -17.738 -45.268 1.00 67.31 85 THR A CA 1
ATOM 630 C C . THR A 1 85 ? -1.162 -16.277 -45.641 1.00 67.31 85 THR A C 1
ATOM 632 O O . THR A 1 85 ? -0.321 -15.432 -45.372 1.00 67.31 85 THR A O 1
ATOM 635 N N . ALA A 1 86 ? -2.315 -15.963 -46.240 1.00 63.56 86 ALA A N 1
ATOM 636 C CA . ALA A 1 86 ? -2.701 -14.593 -46.579 1.00 63.56 86 ALA A CA 1
ATOM 637 C C . ALA A 1 86 ? -2.973 -13.735 -45.327 1.00 63.56 86 ALA A C 1
ATOM 639 O O . ALA A 1 86 ? -2.597 -12.565 -45.299 1.00 63.56 86 ALA A O 1
ATOM 640 N N . GLU A 1 87 ? -3.537 -14.328 -44.269 1.00 63.34 87 GLU A N 1
ATOM 641 C CA . GLU A 1 87 ? -3.718 -13.662 -42.969 1.00 63.34 87 GLU A CA 1
ATOM 642 C C . GLU A 1 87 ? -2.380 -13.399 -42.269 1.00 63.34 87 GLU A C 1
ATOM 644 O O . GLU A 1 87 ? -2.216 -12.364 -41.629 1.00 63.34 87 GLU A O 1
ATOM 649 N N . LEU A 1 88 ? -1.392 -14.283 -42.450 1.00 64.12 88 LEU A N 1
ATOM 650 C CA . LEU A 1 88 ? -0.039 -14.109 -41.911 1.00 64.12 88 LEU A CA 1
ATOM 651 C C . LEU A 1 88 ? 0.716 -12.935 -42.570 1.00 64.12 88 LEU A C 1
ATOM 653 O O . LEU A 1 88 ? 1.522 -12.274 -41.918 1.00 64.12 88 LEU A O 1
ATOM 657 N N . TYR A 1 89 ? 0.458 -12.671 -43.857 1.00 66.50 89 TYR A N 1
ATOM 658 C CA . TYR A 1 89 ? 1.106 -11.595 -44.622 1.00 66.50 89 TYR A CA 1
ATOM 659 C C . TYR A 1 89 ? 0.383 -10.241 -44.544 1.00 66.50 89 TYR A C 1
ATOM 661 O O . TYR A 1 89 ? 0.906 -9.253 -45.055 1.00 66.50 89 TYR A O 1
ATOM 669 N N . GLY A 1 90 ? -0.765 -10.164 -43.862 1.00 58.69 90 GLY A N 1
ATOM 670 C CA . GLY A 1 90 ? -1.439 -8.895 -43.586 1.00 58.69 90 GLY A CA 1
ATOM 671 C C . GLY A 1 90 ? -2.098 -8.234 -44.801 1.00 58.69 90 GLY A C 1
ATOM 672 O O . GLY A 1 90 ? -2.310 -7.020 -44.782 1.00 58.69 90 GLY A O 1
ATOM 673 N N . ASP A 1 91 ? -2.456 -8.999 -45.836 1.00 47.91 91 ASP A N 1
ATOM 674 C CA . ASP A 1 91 ? -3.261 -8.479 -46.944 1.00 47.91 91 ASP A CA 1
ATOM 675 C C . ASP A 1 91 ? -4.720 -8.336 -46.488 1.00 47.91 91 ASP A C 1
ATOM 677 O O . ASP A 1 91 ? -5.524 -9.268 -46.501 1.00 47.91 91 ASP A O 1
ATOM 681 N N . VAL A 1 92 ? -5.044 -7.131 -46.022 1.00 46.16 92 VAL A N 1
ATOM 682 C CA . VAL A 1 92 ? -6.366 -6.748 -45.529 1.00 46.16 92 VAL A CA 1
ATOM 683 C C . VAL A 1 92 ? -7.397 -6.845 -46.657 1.00 46.16 92 VAL A C 1
ATOM 685 O O . VAL A 1 92 ? -7.429 -6.009 -47.559 1.00 46.16 92 VAL A O 1
ATOM 688 N N . VAL A 1 93 ? -8.315 -7.805 -46.555 1.00 40.31 93 VAL A N 1
ATOM 689 C CA . VAL A 1 93 ? -9.654 -7.682 -47.144 1.00 40.31 93 VAL A CA 1
ATOM 690 C C . VAL A 1 93 ? -10.632 -7.509 -45.981 1.00 40.31 93 VAL A C 1
ATOM 692 O O . VAL A 1 93 ? -10.701 -8.388 -45.121 1.00 40.31 93 VAL A O 1
ATOM 695 N N . PRO A 1 94 ? -11.376 -6.392 -45.894 1.00 42.16 94 PRO A N 1
ATOM 696 C CA . PRO A 1 94 ? -12.301 -6.177 -44.794 1.00 42.16 94 PRO A CA 1
ATOM 697 C C . PRO A 1 94 ? -13.517 -7.089 -44.983 1.00 42.16 94 PRO A C 1
ATOM 699 O O . PRO A 1 94 ? -14.402 -6.812 -45.790 1.00 42.16 94 PRO A O 1
ATOM 702 N N . ALA A 1 95 ? -13.570 -8.191 -44.239 1.00 36.25 95 ALA A N 1
ATOM 703 C CA . ALA A 1 95 ? -14.816 -8.910 -44.037 1.00 36.25 95 ALA A CA 1
ATOM 704 C C . ALA A 1 95 ? -15.659 -8.122 -43.024 1.00 36.25 95 ALA A C 1
ATOM 706 O O . ALA A 1 95 ? -15.280 -7.973 -41.862 1.00 36.25 95 ALA A O 1
ATOM 707 N N . GLU A 1 96 ? -16.800 -7.592 -43.469 1.00 35.34 96 GLU A N 1
ATOM 708 C CA . GLU A 1 96 ? -17.807 -7.005 -42.586 1.00 35.34 96 GLU A CA 1
ATOM 709 C C . GLU A 1 96 ? -18.321 -8.069 -41.608 1.00 35.34 96 GLU A C 1
ATOM 711 O O . GLU A 1 96 ? -19.181 -8.892 -41.935 1.00 35.34 96 GLU A O 1
ATOM 716 N N . ILE A 1 97 ? -17.834 -8.030 -40.371 1.00 34.16 97 ILE A N 1
ATOM 717 C CA . ILE A 1 97 ? -18.482 -8.720 -39.263 1.00 34.16 97 ILE A CA 1
ATOM 718 C C . ILE A 1 97 ? -19.740 -7.913 -38.916 1.00 34.16 97 ILE A C 1
ATOM 720 O O . ILE A 1 97 ? -19.688 -6.910 -38.205 1.00 34.16 97 ILE A O 1
ATOM 724 N N . LYS A 1 98 ? -20.901 -8.347 -39.421 1.00 32.06 98 LYS A N 1
ATOM 725 C CA . LYS A 1 98 ? -22.210 -7.861 -38.960 1.00 32.06 98 LYS A CA 1
ATOM 726 C C . LYS A 1 98 ? -22.508 -8.412 -37.567 1.00 32.06 98 LYS A C 1
ATOM 728 O O . LYS A 1 98 ? -23.275 -9.358 -37.413 1.00 32.06 98 LYS A O 1
ATOM 733 N N . LEU A 1 99 ? -21.943 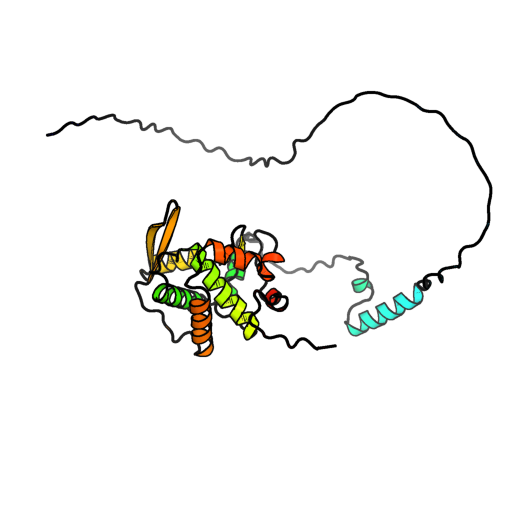-7.782 -36.546 1.00 34.44 99 LEU A N 1
ATOM 734 C CA . LEU A 1 99 ? -22.484 -7.852 -35.194 1.00 34.44 99 LEU A CA 1
ATOM 735 C C . LEU A 1 99 ? -23.466 -6.693 -35.035 1.00 34.44 99 LEU A C 1
ATOM 737 O O . LEU A 1 99 ? -23.094 -5.525 -35.126 1.00 34.44 99 LEU A O 1
ATOM 741 N N . LYS A 1 100 ? -24.747 -7.022 -34.838 1.00 35.34 100 LYS A N 1
ATOM 742 C CA . LYS A 1 100 ? -25.762 -6.050 -34.424 1.00 35.34 100 LYS A CA 1
ATOM 743 C C . LYS A 1 100 ? -25.423 -5.591 -33.008 1.00 35.34 100 LYS A C 1
ATOM 745 O O . LYS A 1 100 ? -25.861 -6.205 -32.041 1.00 35.34 100 LYS A O 1
ATOM 750 N N . ILE A 1 101 ? -24.626 -4.537 -32.907 1.00 33.19 101 ILE A N 1
ATOM 751 C CA . ILE A 1 101 ? -24.480 -3.754 -31.687 1.00 33.19 101 ILE A CA 1
ATOM 752 C C . ILE A 1 101 ? -25.401 -2.556 -31.867 1.00 33.19 101 ILE A C 1
ATOM 754 O O . ILE A 1 101 ? -25.195 -1.716 -32.744 1.00 33.19 101 ILE A O 1
ATOM 758 N N . ASP A 1 102 ? -26.474 -2.559 -31.084 1.00 33.44 102 ASP A N 1
ATOM 759 C CA . ASP A 1 102 ? -27.396 -1.441 -30.977 1.00 33.44 102 ASP A CA 1
ATOM 760 C C . ASP A 1 102 ? -26.600 -0.209 -30.528 1.00 33.44 102 ASP A C 1
ATOM 762 O O . ASP A 1 102 ? -25.856 -0.250 -29.544 1.00 33.44 102 ASP A O 1
ATOM 766 N N . GLN A 1 103 ? -26.677 0.870 -31.303 1.00 42.22 103 GLN A N 1
ATOM 767 C CA . GLN A 1 103 ? -25.933 2.089 -31.025 1.00 42.22 103 GLN A CA 1
ATOM 768 C C . GLN A 1 103 ? -26.596 2.842 -29.873 1.00 42.22 103 GLN A C 1
ATOM 770 O O . GLN A 1 103 ? -27.531 3.614 -30.075 1.00 42.22 103 GLN A O 1
ATOM 775 N N . SER A 1 104 ? -26.050 2.703 -28.670 1.00 35.12 104 SER A N 1
ATOM 776 C CA . SER A 1 104 ? -26.208 3.713 -27.628 1.00 35.12 104 SER A CA 1
ATOM 777 C C . SER A 1 104 ? -24.839 4.133 -27.111 1.00 35.12 104 SER A C 1
ATOM 779 O O . SER A 1 104 ? -24.099 3.331 -26.550 1.00 35.12 104 SER A O 1
ATOM 781 N N . LYS A 1 105 ? -24.528 5.409 -27.357 1.00 42.81 105 LYS A N 1
ATOM 782 C CA . LYS A 1 105 ? -23.446 6.210 -26.774 1.00 42.81 105 LYS A CA 1
ATOM 783 C C . LYS A 1 105 ? -23.102 5.774 -25.345 1.00 42.81 105 LYS A C 1
ATOM 785 O O . LYS A 1 105 ? -23.953 5.927 -24.482 1.00 42.81 105 LYS A O 1
ATOM 790 N N . ASP A 1 106 ? -21.873 5.318 -25.123 1.00 40.19 106 ASP A N 1
ATOM 791 C CA . ASP A 1 106 ? -21.171 5.368 -23.830 1.00 40.19 106 ASP A CA 1
ATOM 792 C C . ASP A 1 106 ? -19.753 4.800 -24.020 1.00 40.19 106 ASP A C 1
ATOM 794 O O . ASP A 1 106 ? -19.464 3.667 -23.651 1.00 40.19 106 ASP A O 1
ATOM 798 N N . THR A 1 107 ? -18.852 5.562 -24.644 1.00 38.28 107 THR A N 1
ATOM 799 C CA . THR A 1 107 ? -17.454 5.115 -24.828 1.00 38.28 107 THR A CA 1
ATOM 800 C C . THR A 1 107 ? -16.492 5.682 -23.780 1.00 38.28 107 THR A C 1
ATOM 802 O O . THR A 1 107 ? -15.336 5.292 -23.763 1.00 38.28 107 THR A O 1
ATOM 805 N N . GLU A 1 108 ? -16.946 6.537 -22.857 1.00 49.09 108 GLU A N 1
ATOM 806 C CA . GLU A 1 108 ? -16.084 7.077 -21.785 1.00 49.09 108 GLU A CA 1
ATOM 807 C C . GLU A 1 108 ? -16.278 6.386 -20.420 1.00 49.09 108 GLU A C 1
ATOM 809 O O . GLU A 1 108 ? -15.425 6.507 -19.554 1.00 49.09 108 GLU A O 1
ATOM 814 N N . LYS A 1 109 ? -17.343 5.594 -20.220 1.00 41.59 109 LYS A N 1
ATOM 815 C CA . LYS A 1 109 ? -17.640 4.930 -18.926 1.00 41.59 109 LYS A CA 1
ATOM 816 C C . LYS A 1 109 ? -17.260 3.451 -18.844 1.00 41.59 109 LYS A C 1
ATOM 818 O O . LYS A 1 109 ? -17.406 2.832 -17.789 1.00 41.59 109 LYS A O 1
ATOM 823 N N . VAL A 1 110 ? -16.837 2.860 -19.957 1.00 44.00 110 VAL A N 1
ATOM 824 C CA . VAL A 1 110 ? -16.536 1.424 -20.022 1.00 44.00 110 VAL A CA 1
ATOM 825 C C . VAL A 1 110 ? -15.152 1.130 -19.436 1.00 44.00 110 VAL A C 1
ATOM 827 O O . VAL A 1 110 ? -15.016 0.131 -18.741 1.00 44.00 110 VAL A O 1
ATOM 830 N N . GLU A 1 111 ? -14.167 2.024 -19.591 1.00 47.44 111 GLU A N 1
ATOM 831 C CA . GLU A 1 111 ? -12.856 1.867 -18.938 1.00 47.44 111 GLU A CA 1
ATOM 832 C C . GLU A 1 111 ? -12.967 1.969 -17.406 1.00 47.44 111 GLU A C 1
ATOM 834 O O . GLU A 1 111 ? -12.557 1.038 -16.720 1.00 47.44 111 GLU A O 1
ATOM 839 N N . GLU A 1 112 ? -13.626 2.995 -16.850 1.00 43.50 112 GLU A N 1
ATOM 840 C CA . GLU A 1 112 ? -13.819 3.130 -15.388 1.00 43.50 112 GLU A CA 1
ATOM 841 C C . GLU A 1 112 ? -14.535 1.923 -14.752 1.00 43.50 112 GLU A C 1
ATOM 843 O O . GLU A 1 112 ? -14.156 1.466 -13.674 1.00 43.50 112 GLU A O 1
ATOM 848 N N . ARG A 1 113 ? -15.550 1.353 -15.420 1.00 39.38 113 ARG A N 1
ATOM 849 C CA . ARG A 1 113 ? -16.264 0.172 -14.901 1.00 39.38 113 ARG A CA 1
ATOM 850 C C . ARG A 1 113 ? -15.464 -1.127 -14.987 1.00 39.38 113 ARG A C 1
ATOM 852 O O . ARG A 1 113 ? -15.723 -2.023 -14.189 1.00 39.38 113 ARG A O 1
ATOM 859 N N . ILE A 1 114 ? -14.533 -1.250 -15.934 1.00 47.00 114 ILE A N 1
ATOM 860 C CA . ILE A 1 114 ? -13.665 -2.432 -16.053 1.00 47.00 114 ILE A CA 1
ATOM 861 C C . ILE A 1 114 ? -12.510 -2.347 -15.040 1.00 47.00 114 ILE A C 1
ATOM 863 O O . ILE A 1 114 ? -12.136 -3.364 -14.463 1.00 47.00 114 ILE A O 1
ATOM 867 N N . VAL A 1 115 ? -12.009 -1.146 -14.744 1.00 46.62 115 VAL A N 1
ATOM 868 C CA . VAL A 1 115 ? -10.943 -0.879 -13.756 1.00 46.62 115 VAL A CA 1
ATOM 869 C C . VAL A 1 115 ? -11.367 -1.266 -12.331 1.00 46.62 115 VAL A C 1
ATOM 871 O O . VAL A 1 115 ? -10.574 -1.843 -11.593 1.00 46.62 115 VAL A O 1
ATOM 874 N N . LEU A 1 116 ? -12.647 -1.092 -11.976 1.00 48.19 116 LEU A N 1
ATOM 875 C CA . LEU A 1 116 ? -13.180 -1.526 -10.674 1.00 48.19 116 LEU A CA 1
ATOM 876 C C . LEU A 1 116 ? -13.148 -3.055 -10.457 1.00 48.19 116 LEU A C 1
ATOM 878 O O . LEU A 1 116 ? -13.397 -3.515 -9.345 1.00 48.19 116 LEU A O 1
ATOM 882 N N . SER A 1 117 ? -12.913 -3.854 -11.507 1.00 54.62 117 SER A N 1
ATOM 883 C CA . SER A 1 117 ? -13.104 -5.310 -11.461 1.00 54.62 117 SER A CA 1
ATOM 884 C C . SER A 1 117 ? -11.942 -6.110 -10.855 1.00 54.62 117 SER A C 1
ATOM 886 O O . SER A 1 117 ? -12.164 -7.259 -10.476 1.00 54.62 117 SER A O 1
ATOM 888 N N . SER A 1 118 ? -10.740 -5.532 -10.706 1.00 67.00 118 SER A N 1
ATOM 889 C CA . SER A 1 118 ? -9.585 -6.227 -10.101 1.00 67.00 118 SER A CA 1
ATOM 890 C C . SER A 1 118 ? -9.408 -5.972 -8.603 1.00 67.00 118 SER A C 1
ATOM 892 O O . SER A 1 118 ? -8.799 -6.785 -7.910 1.00 67.00 118 SER A O 1
ATOM 894 N N . VAL A 1 119 ? -9.928 -4.857 -8.082 1.00 84.81 119 VAL A N 1
ATOM 895 C CA . VAL A 1 119 ? -9.686 -4.448 -6.694 1.00 84.81 119 VAL A CA 1
ATOM 896 C C . VAL A 1 119 ? -10.629 -5.173 -5.739 1.00 84.81 119 VAL A C 1
ATOM 898 O O . VAL A 1 119 ? -11.853 -5.050 -5.820 1.00 84.81 119 VAL A O 1
ATOM 901 N N . ASN A 1 120 ? -10.072 -5.854 -4.741 1.00 93.81 120 ASN A N 1
ATOM 902 C CA . ASN A 1 120 ? -10.832 -6.321 -3.590 1.00 93.81 120 ASN A CA 1
ATOM 903 C C . ASN A 1 120 ? -11.061 -5.152 -2.618 1.00 93.81 120 ASN A C 1
ATOM 905 O O . ASN A 1 120 ? -10.270 -4.898 -1.705 1.00 93.81 120 ASN A O 1
ATOM 909 N N . ILE A 1 121 ? -12.166 -4.432 -2.832 1.00 94.50 121 ILE A N 1
ATOM 910 C CA . ILE A 1 121 ? -12.535 -3.230 -2.069 1.00 94.50 121 ILE A CA 1
ATOM 911 C C . ILE A 1 121 ? -12.594 -3.514 -0.560 1.00 94.50 121 ILE A C 1
ATOM 913 O O . ILE A 1 121 ? -12.145 -2.689 0.238 1.00 94.50 121 ILE A O 1
ATOM 917 N N . ASP A 1 122 ? -13.115 -4.672 -0.152 1.00 95.50 122 ASP A N 1
ATOM 918 C CA . ASP A 1 122 ? -13.248 -5.019 1.265 1.00 95.50 122 ASP A CA 1
ATOM 919 C C . ASP A 1 122 ? -11.886 -5.265 1.922 1.00 95.50 122 ASP A C 1
ATOM 921 O O . ASP A 1 122 ? -11.629 -4.747 3.015 1.00 95.50 122 ASP A O 1
ATOM 925 N N . LYS A 1 123 ? -10.969 -5.971 1.245 1.00 96.50 123 LYS A N 1
ATOM 926 C CA . LYS A 1 123 ? -9.582 -6.105 1.715 1.00 96.50 123 LYS A CA 1
ATOM 927 C C . LYS A 1 123 ? -8.876 -4.757 1.751 1.00 96.50 123 LYS A C 1
ATOM 929 O O . LYS A 1 123 ? -8.220 -4.464 2.745 1.00 96.50 123 LYS A O 1
ATOM 934 N N . PHE A 1 124 ? -9.047 -3.904 0.741 1.00 97.50 124 PHE A N 1
ATOM 935 C CA . PHE A 1 124 ?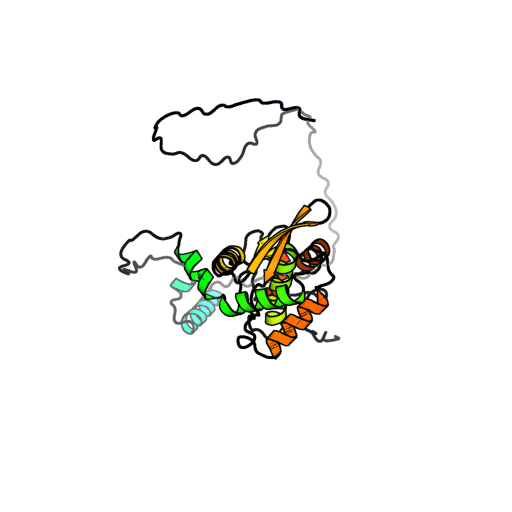 -8.442 -2.570 0.733 1.00 97.50 124 PHE A CA 1
ATOM 936 C C . PHE A 1 124 ? -8.899 -1.729 1.932 1.00 97.50 124 PHE A C 1
ATOM 938 O O . PHE A 1 124 ? -8.074 -1.181 2.665 1.00 97.50 124 PHE A O 1
ATOM 945 N N . LYS A 1 125 ? -10.215 -1.662 2.179 1.00 97.75 125 LYS A N 1
ATOM 946 C CA . LYS A 1 125 ? -10.798 -0.931 3.317 1.00 97.75 125 LYS A CA 1
ATOM 947 C C . LYS A 1 125 ? -10.249 -1.436 4.649 1.00 97.75 125 LYS A C 1
ATOM 949 O O . LYS A 1 125 ? -9.844 -0.632 5.489 1.00 97.75 125 LYS A O 1
ATOM 954 N N . ASN A 1 126 ? -10.210 -2.754 4.842 1.00 98.25 126 ASN A N 1
ATOM 955 C CA . ASN A 1 126 ? -9.716 -3.349 6.083 1.00 98.25 126 ASN A CA 1
ATOM 956 C C . ASN A 1 126 ? -8.196 -3.216 6.238 1.00 98.25 126 ASN A C 1
ATOM 958 O O . ASN A 1 126 ? -7.729 -2.956 7.345 1.00 98.25 126 ASN A O 1
ATOM 962 N N . ALA A 1 127 ? -7.426 -3.287 5.149 1.00 98.25 127 ALA A N 1
ATOM 963 C CA . ALA A 1 127 ? -5.983 -3.058 5.169 1.00 98.25 127 ALA A CA 1
ATOM 964 C C . ALA A 1 127 ? -5.690 -1.607 5.558 1.00 98.25 127 ALA A C 1
ATOM 966 O O . ALA A 1 127 ? -4.856 -1.347 6.424 1.00 98.25 127 ALA A O 1
ATOM 967 N N . PHE A 1 128 ? -6.435 -0.656 4.988 1.00 98.19 128 PHE A N 1
ATOM 968 C CA . PHE A 1 128 ? -6.318 0.754 5.333 1.00 98.19 128 PHE A CA 1
ATOM 969 C C . PHE A 1 128 ? -6.655 1.023 6.807 1.00 98.19 128 PHE A C 1
ATOM 971 O O . PHE A 1 128 ? -5.887 1.697 7.499 1.00 98.19 128 PHE A O 1
ATOM 978 N N . LEU A 1 129 ? -7.765 0.473 7.318 1.00 98.44 129 LEU A N 1
ATOM 979 C CA . LEU A 1 129 ? -8.128 0.567 8.740 1.00 98.44 129 LEU A CA 1
ATOM 980 C C . LEU A 1 129 ? -7.045 -0.038 9.639 1.00 98.44 129 LEU A C 1
ATOM 982 O O . LEU A 1 129 ? -6.661 0.573 10.631 1.00 98.44 129 LEU A O 1
ATOM 986 N N . TYR A 1 130 ? -6.508 -1.200 9.276 1.00 98.50 130 TYR A N 1
ATOM 987 C CA . TYR A 1 130 ? -5.466 -1.876 10.044 1.00 98.50 130 TYR A CA 1
ATOM 988 C C . TYR A 1 130 ? -4.154 -1.088 10.090 1.00 98.50 130 TYR A C 1
ATOM 990 O O . TYR A 1 130 ? -3.599 -0.858 11.167 1.00 98.50 130 TYR A O 1
ATOM 998 N N . ILE A 1 131 ? -3.690 -0.589 8.941 1.00 98.44 131 ILE A N 1
ATOM 999 C CA . ILE A 1 131 ? -2.485 0.244 8.849 1.00 98.44 131 ILE A CA 1
ATOM 1000 C C . ILE A 1 131 ? -2.676 1.533 9.662 1.00 98.44 131 ILE A C 1
ATOM 1002 O O . ILE A 1 131 ? -1.833 1.882 10.489 1.00 98.44 131 ILE A O 1
ATOM 1006 N N . THR A 1 132 ? -3.791 2.242 9.473 1.00 97.75 132 THR A N 1
ATOM 1007 C CA . THR A 1 132 ? -4.055 3.499 10.197 1.00 97.75 132 THR A CA 1
ATOM 1008 C C . THR A 1 132 ? -4.248 3.289 11.696 1.00 97.75 132 THR A C 1
ATOM 1010 O O . THR A 1 132 ? -3.786 4.119 12.477 1.00 97.75 132 THR A O 1
ATOM 1013 N N . GLN A 1 133 ? -4.817 2.161 12.122 1.00 97.62 133 GLN A N 1
ATOM 1014 C CA . GLN A 1 133 ? -4.913 1.803 13.538 1.00 97.62 133 GLN A CA 1
ATOM 1015 C C . GLN A 1 133 ? -3.529 1.610 14.169 1.00 97.62 133 GLN A C 1
ATOM 1017 O O . GLN A 1 133 ? -3.313 2.033 15.304 1.00 97.62 133 GLN A O 1
ATOM 1022 N N . LYS A 1 134 ? -2.577 1.012 13.442 1.00 97.44 134 LYS A N 1
ATOM 1023 C CA . LYS A 1 134 ? -1.221 0.763 13.954 1.00 97.44 134 LYS A CA 1
ATOM 1024 C C . LYS A 1 134 ? -0.323 1.995 13.944 1.00 97.44 134 LYS A C 1
ATOM 1026 O O . LYS A 1 134 ? 0.429 2.205 14.893 1.00 97.44 134 LYS A O 1
ATOM 1031 N N . ILE A 1 135 ? -0.360 2.786 12.871 1.00 97.19 135 ILE A N 1
ATOM 1032 C CA . ILE A 1 135 ? 0.633 3.850 12.640 1.00 97.19 135 ILE A CA 1
ATOM 1033 C C . ILE A 1 135 ? 0.045 5.221 12.298 1.00 97.19 135 ILE A C 1
ATOM 1035 O O . ILE A 1 135 ? 0.796 6.189 12.210 1.00 97.19 135 ILE A O 1
ATOM 1039 N N . GLY A 1 136 ? -1.274 5.357 12.141 1.00 94.25 136 GLY A N 1
ATOM 1040 C CA . GLY A 1 136 ? -1.916 6.618 11.740 1.00 94.25 136 GLY A CA 1
ATOM 1041 C C . GLY A 1 136 ? -1.704 7.766 12.734 1.00 94.25 136 GLY A C 1
ATOM 1042 O O . GLY A 1 136 ? -1.646 8.933 12.343 1.00 94.25 136 GLY A O 1
ATOM 1043 N N . ALA A 1 137 ? -1.503 7.449 14.016 1.00 92.81 137 ALA A N 1
ATOM 1044 C CA . ALA A 1 137 ? -1.217 8.439 15.050 1.00 92.81 137 ALA A CA 1
ATOM 1045 C C . ALA A 1 137 ? 0.223 8.990 14.999 1.00 92.81 137 ALA A C 1
ATOM 1047 O O . ALA A 1 137 ? 0.470 10.078 15.524 1.00 92.81 137 ALA A O 1
ATOM 1048 N N . LEU A 1 138 ? 1.169 8.302 14.344 1.00 93.88 138 LEU A N 1
ATOM 1049 C CA . LEU A 1 138 ? 2.571 8.728 14.301 1.00 93.88 138 LEU A CA 1
ATOM 1050 C C . LEU A 1 138 ? 2.720 10.093 13.601 1.00 93.88 138 LEU A C 1
ATOM 1052 O O . LEU A 1 138 ? 2.021 10.365 12.621 1.00 93.88 138 LEU A O 1
ATOM 1056 N N . PRO A 1 139 ? 3.615 10.980 14.074 1.00 91.50 139 PRO A N 1
ATOM 1057 C CA . PRO A 1 139 ? 3.734 12.342 13.547 1.00 91.50 139 PRO A CA 1
ATOM 1058 C C . PRO A 1 139 ? 4.202 12.383 12.083 1.00 91.50 139 PRO A C 1
ATOM 1060 O O . PRO A 1 139 ? 3.732 13.205 11.302 1.00 91.50 139 PRO A O 1
ATOM 1063 N N . ASN A 1 140 ? 5.074 11.458 11.677 1.00 92.06 140 ASN A N 1
ATOM 1064 C CA . ASN A 1 140 ? 5.573 11.351 10.305 1.00 92.06 140 ASN A CA 1
ATOM 1065 C C . ASN A 1 140 ? 4.560 10.732 9.325 1.00 92.06 140 ASN A C 1
ATOM 1067 O O . ASN A 1 140 ? 4.812 10.755 8.122 1.00 92.06 140 ASN A O 1
ATOM 1071 N N . VAL A 1 141 ? 3.434 10.190 9.805 1.00 94.44 141 VAL A N 1
ATOM 1072 C CA . VAL A 1 141 ? 2.459 9.465 8.979 1.00 94.44 141 VAL A CA 1
ATOM 1073 C C . VAL A 1 141 ? 1.314 10.389 8.565 1.00 94.44 141 VAL A C 1
ATOM 1075 O O . VAL A 1 141 ? 0.505 10.827 9.379 1.00 94.44 141 VAL A O 1
ATOM 1078 N N . GLY A 1 142 ? 1.245 10.661 7.262 1.00 93.69 142 GLY A N 1
ATOM 1079 C CA . GLY A 1 142 ? 0.118 11.318 6.597 1.00 93.69 142 GLY A CA 1
ATOM 1080 C C . GLY A 1 142 ? -0.242 10.607 5.292 1.00 93.69 142 GLY A C 1
ATOM 1081 O O . GLY A 1 142 ? 0.344 9.574 4.964 1.00 93.69 142 GLY A O 1
ATOM 1082 N N . GLN A 1 143 ? -1.168 11.176 4.521 1.00 94.44 143 GLN A N 1
ATOM 1083 C CA . GLN A 1 143 ? -1.687 10.601 3.269 1.00 94.44 143 GLN A CA 1
ATOM 1084 C C . GLN A 1 143 ? -0.600 10.053 2.325 1.00 94.44 143 GLN A C 1
ATOM 1086 O O . GLN A 1 143 ? -0.660 8.894 1.926 1.00 94.44 143 GLN A O 1
ATOM 1091 N N . THR A 1 144 ? 0.449 10.830 2.037 1.00 92.81 144 THR A N 1
ATOM 1092 C CA . THR A 1 144 ? 1.536 10.403 1.136 1.00 92.81 144 THR A CA 1
ATOM 1093 C C . THR A 1 144 ? 2.340 9.211 1.671 1.00 92.81 144 THR A C 1
ATOM 1095 O O . THR A 1 144 ? 2.909 8.451 0.891 1.00 92.81 144 THR A O 1
ATOM 1098 N N . VAL A 1 145 ? 2.429 9.046 2.994 1.00 95.38 145 VAL A N 1
ATOM 1099 C CA . VAL A 1 145 ? 3.079 7.876 3.607 1.00 95.38 145 VAL A CA 1
ATOM 1100 C C . VAL A 1 145 ? 2.190 6.650 3.449 1.00 95.38 145 VAL A C 1
ATOM 1102 O O . VAL A 1 145 ? 2.675 5.603 3.029 1.00 95.38 145 VAL A O 1
ATOM 1105 N N . LEU A 1 146 ? 0.887 6.795 3.703 1.00 96.94 146 LEU A N 1
ATOM 1106 C CA . LEU A 1 146 ? -0.077 5.702 3.561 1.00 96.94 146 LEU A CA 1
ATOM 1107 C C . LEU A 1 146 ? -0.140 5.174 2.125 1.00 96.94 146 LEU A C 1
ATOM 1109 O O . LEU A 1 146 ? -0.158 3.963 1.944 1.00 96.94 146 LEU A O 1
ATOM 1113 N N . TYR A 1 147 ? -0.075 6.045 1.111 1.00 96.19 147 TYR A N 1
ATOM 1114 C CA . TYR A 1 147 ? -0.003 5.625 -0.298 1.00 96.19 147 TYR A CA 1
ATOM 1115 C C . TYR A 1 147 ? 1.136 4.653 -0.564 1.00 96.19 147 TYR A C 1
ATOM 1117 O O . TYR A 1 147 ? 0.949 3.631 -1.218 1.00 96.19 147 TYR A O 1
ATOM 1125 N N . LYS A 1 148 ? 2.312 4.960 -0.021 1.00 96.25 148 LYS A N 1
ATOM 1126 C CA . LYS A 1 148 ? 3.514 4.162 -0.243 1.00 96.25 148 LYS A CA 1
ATOM 1127 C C . LYS A 1 148 ? 3.484 2.874 0.557 1.00 96.25 148 LYS A C 1
ATOM 1129 O O . LYS A 1 148 ? 3.904 1.851 0.044 1.00 96.25 148 LYS A O 1
ATOM 1134 N N . ILE A 1 149 ? 2.965 2.908 1.783 1.00 98.00 149 ILE A N 1
ATOM 1135 C CA . ILE A 1 149 ? 2.807 1.690 2.582 1.00 98.00 149 ILE A CA 1
ATOM 1136 C C . ILE A 1 149 ? 1.828 0.736 1.900 1.00 98.00 149 ILE A C 1
ATOM 1138 O O . ILE A 1 149 ? 2.165 -0.427 1.750 1.00 98.00 149 ILE A O 1
ATOM 1142 N N . LEU A 1 150 ? 0.679 1.222 1.417 1.00 97.88 150 LEU A N 1
ATOM 1143 C CA . LEU A 1 150 ? -0.259 0.402 0.641 1.00 97.88 150 LEU A CA 1
ATOM 1144 C C . LEU A 1 150 ? 0.412 -0.179 -0.606 1.00 97.88 150 LEU A C 1
ATOM 1146 O O . LEU A 1 150 ? 0.327 -1.377 -0.835 1.00 97.88 150 LEU A O 1
ATOM 1150 N N . TYR A 1 151 ? 1.111 0.659 -1.375 1.00 98.06 151 TYR A N 1
ATOM 1151 C CA . TYR A 1 151 ? 1.853 0.227 -2.559 1.00 98.06 151 TYR A CA 1
ATOM 1152 C C . TYR A 1 151 ? 2.850 -0.897 -2.248 1.00 98.06 151 TYR A C 1
ATOM 1154 O O . TYR A 1 151 ? 2.826 -1.930 -2.905 1.00 98.06 151 TYR A O 1
ATOM 1162 N N . PHE A 1 152 ? 3.694 -0.739 -1.223 1.00 98.25 152 PHE A N 1
ATOM 1163 C CA . PHE A 1 152 ? 4.643 -1.786 -0.839 1.00 98.25 152 PHE A CA 1
ATOM 1164 C C . PHE A 1 152 ? 3.941 -3.016 -0.256 1.00 98.25 152 PHE A C 1
ATOM 1166 O O . PHE A 1 152 ? 4.397 -4.124 -0.498 1.00 98.25 152 PHE A O 1
ATOM 1173 N N . CYS A 1 153 ? 2.817 -2.867 0.453 1.00 98.19 153 CYS A N 1
ATOM 1174 C CA . CYS A 1 153 ? 2.022 -4.015 0.887 1.00 98.19 153 CYS A CA 1
ATOM 1175 C C . CYS A 1 153 ? 1.585 -4.860 -0.313 1.00 98.19 153 CYS A C 1
ATOM 1177 O O . CYS A 1 153 ? 1.840 -6.059 -0.305 1.00 98.19 153 CYS A O 1
ATOM 1179 N N . ASP A 1 154 ? 0.992 -4.247 -1.336 1.00 97.81 154 ASP A N 1
ATOM 1180 C CA . ASP A 1 154 ? 0.505 -4.951 -2.523 1.00 97.81 154 ASP A CA 1
ATOM 1181 C C . ASP A 1 154 ? 1.636 -5.520 -3.386 1.00 97.81 154 ASP A C 1
ATOM 1183 O O . ASP A 1 154 ? 1.654 -6.717 -3.676 1.00 97.81 154 ASP A O 1
ATOM 1187 N N . PHE A 1 155 ? 2.612 -4.693 -3.761 1.00 98.12 155 PHE A N 1
ATOM 1188 C CA . PHE A 1 155 ? 3.660 -5.102 -4.694 1.00 98.12 155 PHE A CA 1
ATOM 1189 C C . PHE A 1 155 ? 4.667 -6.063 -4.055 1.00 98.12 155 PHE A C 1
ATOM 1191 O O . PHE A 1 155 ? 5.088 -7.011 -4.710 1.00 98.12 155 PHE A O 1
ATOM 1198 N N . ASP A 1 156 ? 5.028 -5.890 -2.778 1.00 98.25 156 ASP A N 1
ATOM 1199 C CA . ASP A 1 156 ? 5.914 -6.849 -2.102 1.00 98.25 156 ASP A CA 1
ATOM 1200 C C . ASP A 1 156 ? 5.186 -8.176 -1.835 1.00 98.25 156 ASP A C 1
ATOM 1202 O O . ASP A 1 156 ? 5.829 -9.224 -1.770 1.00 98.25 156 ASP A O 1
ATOM 1206 N N . TYR A 1 157 ? 3.858 -8.157 -1.651 1.00 98.25 157 TYR A N 1
ATOM 1207 C CA . TYR A 1 157 ? 3.079 -9.390 -1.492 1.00 98.25 157 TYR A CA 1
ATOM 1208 C C . TYR A 1 157 ? 3.019 -10.153 -2.812 1.00 98.25 157 TYR A C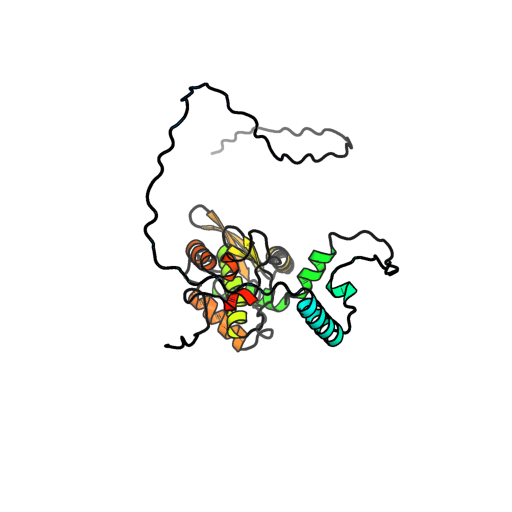 1
ATOM 1210 O O . TYR A 1 157 ? 3.320 -11.345 -2.837 1.00 98.25 157 TYR A O 1
ATOM 1218 N N . TYR A 1 158 ? 2.734 -9.443 -3.905 1.00 98.06 158 TYR A N 1
ATOM 1219 C CA . TYR A 1 158 ? 2.737 -10.011 -5.246 1.00 98.06 158 TYR A CA 1
ATOM 1220 C C . TYR A 1 158 ? 4.116 -10.530 -5.643 1.00 98.06 158 TYR A C 1
ATOM 1222 O O . TYR A 1 158 ? 4.229 -11.642 -6.146 1.00 98.06 158 TYR A O 1
ATOM 1230 N N . GLU A 1 159 ? 5.183 -9.792 -5.325 1.00 97.81 159 GLU A N 1
ATOM 1231 C CA . GLU A 1 159 ? 6.533 -10.290 -5.547 1.00 97.81 159 GLU A CA 1
ATOM 1232 C C . GLU A 1 159 ? 6.767 -11.570 -4.758 1.00 97.81 159 GLU A C 1
ATOM 1234 O O . GLU A 1 159 ? 7.290 -12.505 -5.322 1.00 97.81 159 GLU A O 1
ATOM 1239 N N . LYS A 1 160 ? 6.382 -11.688 -3.483 1.00 96.38 160 LYS A N 1
ATOM 1240 C CA . LYS A 1 160 ? 6.632 -12.922 -2.715 1.00 96.38 160 LYS A CA 1
ATOM 1241 C C . LYS A 1 160 ? 5.798 -14.103 -3.197 1.00 96.38 160 LYS A C 1
ATOM 1243 O O . LYS A 1 160 ? 6.352 -15.187 -3.369 1.00 96.38 160 LYS A O 1
ATOM 1248 N N . TYR A 1 161 ? 4.502 -13.897 -3.393 1.00 96.81 161 TYR A N 1
ATOM 1249 C CA . TYR A 1 161 ? 3.518 -14.976 -3.467 1.00 96.81 161 TYR A CA 1
ATOM 1250 C C . TYR A 1 161 ? 2.814 -15.089 -4.818 1.00 96.81 161 TYR A C 1
ATOM 1252 O O . TYR A 1 161 ? 2.027 -16.009 -4.984 1.00 96.81 161 TYR A O 1
ATOM 1260 N N . GLU A 1 162 ? 3.084 -14.183 -5.765 1.00 95.81 162 GLU A N 1
ATOM 1261 C CA . GLU A 1 162 ? 2.414 -14.124 -7.078 1.00 95.81 162 GLU A CA 1
ATOM 1262 C C . GLU A 1 162 ? 0.886 -13.941 -6.980 1.00 95.81 162 GLU A C 1
ATOM 1264 O O . GLU A 1 162 ? 0.141 -14.150 -7.935 1.00 95.81 162 GLU A O 1
ATOM 1269 N N . GLU A 1 163 ? 0.417 -13.470 -5.822 1.00 95.12 163 GLU A N 1
ATOM 1270 C CA . GLU A 1 163 ? -0.976 -13.160 -5.517 1.00 95.12 163 GLU A CA 1
ATOM 1271 C C . GLU A 1 163 ? -1.106 -11.680 -5.147 1.00 95.12 163 GLU A C 1
ATOM 1273 O O . GLU A 1 163 ? -0.199 -11.091 -4.563 1.00 95.12 163 GLU A O 1
ATOM 1278 N N . GLN A 1 164 ? -2.228 -11.048 -5.488 1.00 94.81 164 GLN A N 1
ATOM 1279 C CA . GLN A 1 164 ? -2.483 -9.653 -5.121 1.00 94.81 164 GLN A CA 1
ATOM 1280 C C . GLN A 1 164 ? -3.128 -9.583 -3.731 1.00 94.81 164 GLN A C 1
ATOM 1282 O O . GLN A 1 164 ? -4.105 -10.285 -3.466 1.00 94.81 164 GLN A O 1
ATOM 1287 N N . LEU A 1 165 ? -2.615 -8.714 -2.850 1.00 96.50 165 LEU A N 1
ATOM 1288 C CA . LEU A 1 165 ? -3.152 -8.555 -1.494 1.00 96.50 165 LEU A CA 1
ATOM 1289 C C . LEU A 1 165 ? -4.524 -7.863 -1.524 1.00 96.50 165 LEU A C 1
ATOM 1291 O O . LEU A 1 165 ? -5.522 -8.414 -1.060 1.00 96.50 165 LEU A O 1
ATOM 1295 N N . THR A 1 166 ? -4.578 -6.649 -2.065 1.00 96.06 166 THR A N 1
ATOM 1296 C CA . THR A 1 166 ? -5.811 -5.882 -2.282 1.00 96.06 166 THR A CA 1
ATOM 1297 C C . THR A 1 166 ? -6.188 -5.816 -3.757 1.00 96.06 166 THR A C 1
ATOM 1299 O O . THR A 1 166 ? -7.367 -5.676 -4.069 1.00 96.06 166 THR A O 1
ATOM 1302 N N . GLY A 1 167 ? -5.208 -5.922 -4.660 1.00 94.38 167 GLY A N 1
ATOM 1303 C CA . GLY A 1 167 ? -5.422 -5.797 -6.105 1.00 94.38 167 GLY A CA 1
ATOM 1304 C C . GLY A 1 167 ? -5.710 -4.370 -6.568 1.00 94.38 167 GLY A C 1
ATOM 1305 O O . GLY A 1 167 ? -6.165 -4.176 -7.694 1.00 94.38 167 GLY A O 1
ATOM 1306 N N . ALA A 1 168 ? -5.457 -3.371 -5.712 1.00 95.31 168 ALA A N 1
ATOM 1307 C CA . ALA A 1 168 ? -5.569 -1.961 -6.063 1.00 95.31 168 ALA A CA 1
ATOM 1308 C C . ALA A 1 168 ? -4.662 -1.607 -7.245 1.00 95.31 168 ALA A C 1
ATOM 1310 O O . ALA A 1 168 ? -3.559 -2.147 -7.393 1.00 95.31 168 ALA A O 1
ATOM 1311 N N . LEU A 1 169 ? -5.119 -0.668 -8.070 1.00 95.69 169 LEU A N 1
ATOM 1312 C CA . LEU A 1 169 ? -4.360 -0.183 -9.211 1.00 95.69 169 LEU A CA 1
ATOM 1313 C C . LEU A 1 169 ? -3.611 1.082 -8.822 1.00 95.69 169 LEU A C 1
ATOM 1315 O O . LEU A 1 169 ? -4.150 1.981 -8.179 1.00 95.69 169 LEU A O 1
ATOM 1319 N N . TYR A 1 170 ? -2.347 1.163 -9.227 1.00 96.75 170 TYR A N 1
ATOM 1320 C CA . TYR A 1 170 ? -1.471 2.262 -8.846 1.00 96.75 170 TYR A CA 1
ATOM 1321 C C . TYR A 1 170 ? -1.053 3.044 -10.076 1.00 96.75 170 TYR A C 1
ATOM 1323 O O . TYR A 1 170 ? -0.475 2.495 -11.006 1.00 96.75 170 TYR A O 1
ATOM 1331 N N . GLN A 1 171 ? -1.306 4.346 -10.068 1.00 96.50 171 GLN A N 1
ATOM 1332 C CA . GLN A 1 171 ? -0.836 5.252 -11.104 1.00 96.50 171 GLN A CA 1
ATOM 1333 C C . GLN A 1 171 ? 0.537 5.811 -10.732 1.00 96.50 171 GLN A C 1
ATOM 1335 O O . GLN A 1 171 ? 0.754 6.254 -9.596 1.00 96.50 171 GLN A O 1
ATOM 1340 N N . ARG A 1 172 ? 1.464 5.853 -11.694 1.00 96.81 172 ARG A N 1
ATOM 1341 C CA . ARG A 1 172 ? 2.728 6.572 -11.524 1.00 96.81 172 ARG A CA 1
ATOM 1342 C C . ARG A 1 172 ? 2.473 8.078 -11.516 1.00 96.81 172 ARG A C 1
ATOM 1344 O O . ARG A 1 172 ? 2.207 8.662 -12.562 1.00 96.81 172 ARG A O 1
ATOM 1351 N N . ASN A 1 173 ? 2.688 8.715 -10.368 1.00 94.06 173 ASN A N 1
ATOM 1352 C CA . ASN A 1 173 ? 2.754 10.171 -10.252 1.00 94.06 173 ASN A CA 1
ATOM 1353 C C . ASN A 1 173 ? 4.175 10.639 -9.925 1.00 94.06 173 ASN A C 1
ATOM 1355 O O . ASN A 1 173 ? 5.014 9.857 -9.467 1.00 94.06 173 ASN A O 1
ATOM 1359 N N . HIS A 1 174 ? 4.425 11.937 -10.120 1.00 87.94 174 HIS A N 1
ATOM 1360 C CA . HIS A 1 174 ? 5.727 12.579 -9.924 1.00 87.94 174 HIS A CA 1
ATOM 1361 C C . HIS A 1 174 ? 6.408 12.207 -8.592 1.00 87.94 174 HIS A C 1
ATOM 1363 O O . HIS A 1 174 ? 7.598 11.895 -8.553 1.00 87.94 174 HIS A O 1
ATOM 1369 N N . TYR A 1 175 ? 5.652 12.186 -7.491 1.00 80.62 175 TYR A N 1
ATOM 1370 C CA . TYR A 1 175 ? 6.212 11.963 -6.154 1.00 80.62 175 TYR A CA 1
ATOM 1371 C C . TYR A 1 175 ? 6.113 10.521 -5.652 1.00 80.62 175 TYR A C 1
ATOM 1373 O O . TYR A 1 175 ? 6.871 10.162 -4.746 1.00 80.62 175 TYR A O 1
ATOM 1381 N N . SER A 1 176 ? 5.174 9.725 -6.171 1.00 87.25 176 SER A N 1
ATOM 1382 C CA . SER A 1 176 ? 4.953 8.341 -5.739 1.00 87.25 176 SER A CA 1
ATOM 1383 C C . SER A 1 176 ? 3.923 7.609 -6.601 1.00 87.25 176 SER A C 1
ATOM 1385 O O . SER A 1 176 ? 3.091 8.256 -7.243 1.00 87.25 176 SER A O 1
ATOM 1387 N N . PRO A 1 177 ? 3.897 6.267 -6.552 1.00 94.56 177 PRO A N 1
ATOM 1388 C CA . PRO A 1 177 ? 2.698 5.521 -6.918 1.00 94.56 177 PRO A CA 1
ATOM 1389 C C . PRO A 1 177 ? 1.509 5.990 -6.064 1.00 94.56 177 PRO A C 1
ATOM 1391 O O . PRO A 1 177 ? 1.666 6.292 -4.876 1.00 94.56 177 PRO A O 1
ATOM 1394 N N . THR A 1 178 ? 0.333 6.111 -6.674 1.00 94.81 178 THR A N 1
ATOM 1395 C CA . THR A 1 178 ? -0.909 6.515 -5.994 1.00 94.81 178 THR A CA 1
ATOM 1396 C C . THR A 1 178 ? -2.012 5.520 -6.339 1.00 94.81 178 THR A C 1
ATOM 1398 O O . THR A 1 178 ? -2.221 5.298 -7.531 1.00 94.81 178 THR A O 1
ATOM 1401 N N . PRO A 1 179 ? -2.710 4.929 -5.351 1.00 95.25 179 PRO A N 1
ATOM 1402 C CA . PRO A 1 179 ? -3.841 4.060 -5.644 1.00 95.25 179 PRO A CA 1
ATOM 1403 C C . PRO A 1 179 ? -4.970 4.869 -6.296 1.00 95.25 179 PRO A C 1
ATOM 1405 O O . PRO A 1 179 ? -5.353 5.916 -5.767 1.00 95.25 179 PRO A O 1
ATOM 1408 N N . ILE A 1 180 ? -5.481 4.401 -7.432 1.00 94.19 180 ILE A N 1
ATOM 1409 C CA . ILE A 1 180 ? -6.470 5.115 -8.254 1.00 94.19 180 ILE A CA 1
ATOM 1410 C C . ILE A 1 180 ? -7.792 5.256 -7.494 1.00 94.19 180 ILE A C 1
ATOM 1412 O O . ILE A 1 180 ? -8.349 6.348 -7.390 1.00 94.19 180 ILE A O 1
ATOM 1416 N N . GLU A 1 181 ? -8.242 4.174 -6.868 1.00 89.00 181 GLU A N 1
ATOM 1417 C CA . GLU A 1 181 ? -9.537 4.069 -6.193 1.00 89.00 181 GLU A CA 1
ATOM 1418 C C . GLU A 1 181 ? -9.532 4.715 -4.798 1.00 89.00 181 GLU A C 1
ATOM 1420 O O . GLU A 1 181 ? -10.561 4.779 -4.121 1.00 89.00 181 GLU A O 1
ATOM 1425 N N . PHE A 1 182 ? -8.379 5.217 -4.339 1.00 94.38 182 PHE A N 1
ATOM 1426 C CA . PHE A 1 182 ? -8.213 5.721 -2.977 1.00 94.38 182 PHE A CA 1
ATOM 1427 C C . PHE A 1 182 ? -9.221 6.823 -2.639 1.00 94.38 182 PHE A C 1
ATOM 1429 O O . PHE A 1 182 ? -9.833 6.797 -1.573 1.00 94.38 182 PHE A O 1
ATOM 1436 N N . GLY A 1 183 ? -9.385 7.805 -3.531 1.00 93.62 183 GLY A N 1
ATOM 1437 C CA . GLY A 1 183 ? -10.256 8.955 -3.283 1.00 93.62 183 GLY A CA 1
ATOM 1438 C C . GLY A 1 183 ? -11.708 8.539 -3.047 1.00 93.62 183 GLY A C 1
ATOM 1439 O O . GLY A 1 183 ? -12.324 8.974 -2.073 1.00 93.62 183 GLY A O 1
ATOM 1440 N N . GLU A 1 184 ? -12.221 7.651 -3.897 1.00 94.62 184 GLU A N 1
ATOM 1441 C CA . GLU A 1 184 ? -13.595 7.154 -3.828 1.00 94.62 184 GLU A CA 1
ATOM 1442 C C . GLU A 1 184 ? -13.819 6.263 -2.604 1.00 94.62 184 GLU A C 1
ATOM 1444 O O . GLU A 1 184 ? -14.771 6.477 -1.848 1.00 94.62 184 GLU A O 1
ATOM 1449 N N . ILE A 1 185 ? -12.909 5.315 -2.350 1.00 95.62 185 ILE A N 1
ATOM 1450 C CA . ILE A 1 185 ? -13.016 4.394 -1.212 1.00 95.62 185 ILE A CA 1
ATOM 1451 C C . ILE A 1 185 ? -12.988 5.165 0.110 1.00 95.62 185 ILE A C 1
ATOM 1453 O O . ILE A 1 185 ? -13.811 4.915 0.992 1.00 95.62 185 ILE A O 1
ATOM 1457 N N . ILE A 1 186 ? -12.078 6.130 0.257 1.00 96.62 186 ILE A N 1
ATOM 1458 C CA . ILE A 1 186 ? -11.987 6.926 1.482 1.00 96.62 186 ILE A CA 1
ATOM 1459 C C . ILE A 1 186 ? -13.207 7.830 1.652 1.00 96.62 186 ILE A C 1
ATOM 1461 O O . ILE A 1 186 ? -13.729 7.919 2.762 1.00 96.62 186 ILE A O 1
ATOM 1465 N N . ALA A 1 187 ? -13.709 8.455 0.582 1.00 96.38 187 ALA A N 1
ATOM 1466 C CA . ALA A 1 187 ? -14.939 9.243 0.651 1.00 96.38 187 ALA A CA 1
ATOM 1467 C C . ALA A 1 187 ? -16.128 8.394 1.133 1.00 96.38 187 ALA A C 1
ATOM 1469 O O . ALA A 1 187 ? -16.879 8.826 2.011 1.00 96.38 187 ALA A O 1
ATOM 1470 N N . GLN A 1 188 ? -16.250 7.159 0.633 1.00 96.81 188 GLN A N 1
ATOM 1471 C CA . GLN A 1 188 ? -17.252 6.207 1.109 1.00 96.81 188 GLN A CA 1
ATOM 1472 C C . GLN A 1 188 ? -17.064 5.886 2.600 1.00 96.81 188 GLN A C 1
ATOM 1474 O O . GLN A 1 188 ? -18.020 5.951 3.369 1.00 96.81 188 GLN A O 1
ATOM 1479 N N . MET A 1 189 ? -15.841 5.567 3.034 1.00 97.69 189 MET A N 1
ATOM 1480 C CA . MET A 1 189 ? -15.565 5.221 4.435 1.00 97.69 189 MET A CA 1
ATOM 1481 C C . MET A 1 189 ? -15.833 6.380 5.402 1.00 97.69 189 MET A C 1
ATOM 1483 O O . MET A 1 189 ? -16.280 6.141 6.523 1.00 97.69 189 MET A O 1
ATOM 1487 N N . VAL A 1 190 ? -15.592 7.624 4.978 1.00 97.31 190 VAL A N 1
ATOM 1488 C CA . VAL A 1 190 ? -15.950 8.826 5.746 1.00 97.31 190 VAL A CA 1
ATOM 1489 C C . VAL A 1 190 ? -17.469 8.977 5.831 1.00 97.31 190 VAL A C 1
ATOM 1491 O O . VAL A 1 190 ? -17.993 9.200 6.920 1.00 97.31 190 VAL A O 1
ATOM 1494 N N . GLY A 1 191 ? -18.191 8.791 4.720 1.00 97.38 191 GLY A N 1
ATOM 1495 C CA . GLY A 1 191 ? -19.660 8.801 4.710 1.00 97.38 191 GLY A CA 1
ATOM 1496 C C . GLY A 1 191 ? -20.278 7.725 5.612 1.00 97.38 191 GLY A C 1
ATOM 1497 O O . GLY A 1 191 ? -21.296 7.961 6.258 1.00 97.38 191 GLY A O 1
ATOM 1498 N N . GLU A 1 192 ? -19.620 6.572 5.725 1.00 97.31 192 GLU A N 1
ATOM 1499 C CA . GLU A 1 192 ? -19.985 5.469 6.623 1.00 97.31 192 GLU A CA 1
ATOM 1500 C C . GLU A 1 192 ? -19.484 5.657 8.068 1.00 97.31 192 GLU A C 1
ATOM 1502 O O . GLU A 1 192 ? -19.675 4.773 8.900 1.00 97.31 192 GLU A O 1
ATOM 1507 N N . SER A 1 193 ? -18.838 6.785 8.392 1.00 96.88 193 SER A N 1
ATOM 1508 C CA . SER A 1 193 ? -18.243 7.061 9.711 1.00 96.88 193 SER A CA 1
ATOM 1509 C C . SER A 1 193 ? -17.225 6.007 10.178 1.00 96.88 193 SER A C 1
ATOM 1511 O O . SER A 1 193 ? -17.036 5.803 11.375 1.00 96.88 193 SER A O 1
ATOM 1513 N N . LYS A 1 194 ? -16.547 5.330 9.243 1.00 97.50 194 LYS A N 1
ATOM 1514 C CA . LYS A 1 194 ? -15.489 4.347 9.541 1.00 97.50 194 LYS A CA 1
ATOM 1515 C C . LYS A 1 194 ? -14.140 5.007 9.802 1.00 97.50 194 LYS A C 1
ATOM 1517 O O . LYS A 1 194 ? -13.317 4.450 10.526 1.00 97.50 194 LYS A O 1
ATOM 1522 N N . ILE A 1 195 ? -13.906 6.172 9.200 1.00 97.38 195 ILE A N 1
ATOM 1523 C CA . ILE A 1 195 ? -12.677 6.964 9.321 1.00 97.38 195 ILE A CA 1
ATOM 1524 C C . ILE A 1 195 ? -13.041 8.434 9.489 1.00 97.38 195 ILE A C 1
ATOM 1526 O O . ILE A 1 195 ? -13.945 8.937 8.825 1.00 97.38 195 ILE A O 1
ATOM 1530 N N . GLU A 1 196 ? -12.273 9.133 10.315 1.00 96.06 196 GLU A N 1
ATOM 1531 C CA . GLU A 1 196 ? -12.262 10.586 10.409 1.00 96.06 196 GLU A CA 1
ATOM 1532 C C . GLU A 1 196 ? -11.013 11.163 9.728 1.00 96.06 196 GLU A C 1
ATOM 1534 O O . GLU A 1 196 ? -9.898 10.658 9.895 1.00 96.06 196 GLU A O 1
ATOM 1539 N N . VAL A 1 197 ? -11.193 12.236 8.953 1.00 96.00 197 VAL A N 1
ATOM 1540 C CA . VAL A 1 197 ? -10.095 12.956 8.297 1.00 96.00 197 VAL A CA 1
ATOM 1541 C C . VAL A 1 197 ? -9.733 14.180 9.124 1.00 96.00 197 VAL A C 1
ATOM 1543 O O . VAL A 1 197 ? -10.532 15.102 9.268 1.00 96.00 197 VAL A O 1
ATOM 1546 N N . VAL A 1 198 ? -8.497 14.218 9.615 1.00 93.00 198 VAL A N 1
ATOM 1547 C CA . VAL A 1 198 ? -7.975 15.328 10.414 1.00 93.00 198 VAL A CA 1
ATOM 1548 C C . VAL A 1 198 ? -6.904 16.050 9.612 1.00 93.00 198 VAL A C 1
ATOM 1550 O O . VAL A 1 198 ? -5.922 15.446 9.180 1.00 93.00 198 VAL A O 1
ATOM 1553 N N . LYS A 1 199 ? -7.072 17.359 9.420 1.00 89.62 199 LYS A N 1
ATOM 1554 C CA . LYS A 1 199 ? -6.015 18.214 8.874 1.00 89.62 199 LYS A CA 1
ATOM 1555 C C . LYS A 1 199 ? -5.151 18.727 10.017 1.00 89.62 199 LYS A C 1
ATOM 1557 O O . LYS A 1 199 ? -5.658 19.355 10.943 1.00 89.62 199 LYS A O 1
ATOM 1562 N N . SER A 1 200 ? -3.853 18.474 9.946 1.00 77.69 200 SER A N 1
ATOM 1563 C CA . SER A 1 200 ? -2.867 18.973 10.904 1.00 77.69 200 SER A CA 1
ATOM 1564 C C . SER A 1 200 ? -1.743 19.697 10.180 1.00 77.69 200 SER A C 1
ATOM 1566 O O . SER A 1 200 ? -1.356 19.294 9.088 1.00 77.69 200 SER A O 1
ATOM 1568 N N . SER A 1 201 ? -1.167 20.726 10.793 1.00 74.06 201 SER A N 1
ATOM 1569 C CA . SER A 1 201 ? 0.094 21.289 10.307 1.00 74.06 201 SER A CA 1
ATOM 1570 C C . SER A 1 201 ? 1.253 20.438 10.815 1.00 74.06 201 SER A C 1
ATOM 1572 O O . SER A 1 201 ? 1.399 20.249 12.023 1.00 74.06 201 SER A O 1
ATOM 1574 N N . PHE A 1 202 ? 2.086 19.940 9.905 1.00 68.88 202 PHE A N 1
ATOM 1575 C CA . PHE A 1 202 ? 3.338 19.270 10.243 1.00 68.88 202 PHE A CA 1
ATOM 1576 C C . PHE A 1 202 ? 4.494 20.039 9.607 1.00 68.88 202 PHE A C 1
ATOM 1578 O O . PHE A 1 202 ? 4.565 20.188 8.384 1.00 68.88 202 PHE A O 1
ATOM 1585 N N . PHE A 1 203 ? 5.375 20.580 10.452 1.00 69.81 203 PHE A N 1
ATOM 1586 C CA . PHE A 1 203 ? 6.312 21.642 10.073 1.00 69.81 203 PHE A CA 1
ATOM 1587 C C . PHE A 1 203 ? 5.577 22.839 9.435 1.00 69.81 203 PHE A C 1
ATOM 1589 O O . PHE A 1 203 ? 4.813 23.509 10.124 1.00 69.81 203 PHE A O 1
ATOM 1596 N N . ASN A 1 204 ? 5.774 23.073 8.132 1.00 73.19 204 ASN A N 1
ATOM 1597 C CA . ASN A 1 204 ? 5.175 24.166 7.352 1.00 73.19 204 ASN A CA 1
ATOM 1598 C C . ASN A 1 204 ? 4.206 23.665 6.265 1.00 73.19 204 ASN A C 1
ATOM 1600 O O . ASN A 1 204 ? 3.877 24.409 5.342 1.00 73.19 204 ASN A O 1
ATOM 1604 N N . HIS A 1 205 ? 3.781 22.404 6.338 1.00 74.75 205 HIS A N 1
ATOM 1605 C CA . HIS A 1 205 ? 2.908 21.794 5.341 1.00 74.75 205 HIS A CA 1
ATOM 1606 C C . HIS A 1 205 ? 1.611 21.304 5.983 1.00 74.75 205 HIS A C 1
ATOM 1608 O O . HIS A 1 205 ? 1.614 20.794 7.107 1.00 74.75 205 HIS A O 1
ATOM 1614 N N . GLU A 1 206 ? 0.504 21.439 5.252 1.00 84.44 206 GLU A N 1
ATOM 1615 C CA . GLU A 1 206 ? -0.730 20.746 5.608 1.00 84.44 206 GLU A CA 1
ATOM 1616 C C . GLU A 1 206 ? -0.523 19.237 5.441 1.00 84.44 206 GLU A C 1
ATOM 1618 O O . GLU A 1 206 ? -0.058 18.756 4.406 1.00 84.44 206 GLU A O 1
ATOM 1623 N N . GLN A 1 207 ? -0.869 18.490 6.479 1.00 89.31 207 GLN A N 1
ATOM 1624 C CA . GLN A 1 207 ? -0.830 17.040 6.518 1.00 89.31 207 GLN A CA 1
ATOM 1625 C C . GLN A 1 207 ? -2.251 16.531 6.745 1.00 89.31 207 GLN A C 1
ATOM 1627 O O . GLN A 1 207 ? -2.887 16.838 7.754 1.00 89.31 207 GLN A O 1
ATOM 1632 N N . THR A 1 208 ? -2.737 15.717 5.814 1.00 94.12 208 THR A N 1
ATOM 1633 C CA . THR A 1 208 ? -3.975 14.955 5.990 1.00 94.12 208 THR A CA 1
ATOM 1634 C C . THR A 1 208 ? -3.672 13.677 6.763 1.00 94.12 208 THR A C 1
ATOM 1636 O O . THR A 1 208 ? -2.841 12.867 6.331 1.00 94.12 208 THR A O 1
ATOM 1639 N N . LYS A 1 209 ? -4.357 13.489 7.892 1.00 94.75 209 LYS A N 1
ATOM 1640 C CA . LYS A 1 209 ? -4.326 12.276 8.711 1.00 94.75 209 LYS A CA 1
ATOM 1641 C C . LYS A 1 209 ? -5.680 11.578 8.667 1.00 94.75 209 LYS A C 1
ATOM 1643 O O . LYS A 1 209 ? -6.715 12.223 8.524 1.00 94.75 209 LYS A O 1
ATOM 1648 N N . TYR A 1 210 ? -5.646 10.262 8.822 1.00 96.12 210 TYR A N 1
ATOM 1649 C CA . TYR A 1 210 ? -6.827 9.407 8.821 1.00 96.12 210 TYR A CA 1
ATOM 1650 C C . TYR A 1 210 ? -6.870 8.639 10.134 1.00 96.12 210 TYR A C 1
ATOM 1652 O O . TYR A 1 210 ? -5.926 7.911 10.445 1.00 96.12 210 TYR A O 1
ATOM 1660 N N . MET A 1 211 ? -7.942 8.830 10.897 1.00 95.50 211 MET A N 1
ATOM 1661 C CA . MET A 1 211 ? -8.153 8.183 12.187 1.00 95.50 211 MET A CA 1
ATOM 1662 C C . MET A 1 211 ? -9.266 7.142 12.047 1.00 95.50 211 MET A C 1
ATOM 1664 O O . MET A 1 211 ? -10.382 7.509 11.678 1.00 95.50 211 MET A O 1
ATOM 1668 N N . PRO A 1 212 ? -8.995 5.850 12.291 1.00 96.56 212 PRO A N 1
ATOM 1669 C CA . PRO A 1 212 ? -10.030 4.829 12.232 1.00 96.56 212 PRO A CA 1
ATOM 1670 C C . PRO A 1 212 ? -10.995 4.991 13.412 1.00 96.56 212 PRO A C 1
ATOM 1672 O O . PRO A 1 212 ? -10.574 5.070 14.564 1.00 96.56 212 PRO A O 1
ATOM 1675 N N . MET A 1 213 ? -12.292 5.008 13.113 1.00 97.38 213 MET A N 1
ATOM 1676 C CA . MET A 1 213 ? -13.376 5.078 14.103 1.00 97.38 213 MET A CA 1
ATOM 1677 C C . MET A 1 213 ? -13.943 3.696 14.443 1.00 97.38 213 MET A C 1
ATOM 1679 O O . MET A 1 213 ? -14.673 3.537 15.419 1.00 97.38 213 MET A O 1
ATOM 1683 N N . ILE A 1 214 ? -13.588 2.686 13.646 1.00 97.56 214 ILE A N 1
ATOM 1684 C CA . ILE A 1 214 ? -13.926 1.281 13.863 1.00 97.56 214 ILE A CA 1
ATOM 1685 C C . ILE A 1 214 ? -12.666 0.418 13.802 1.00 97.56 214 ILE A C 1
ATOM 1687 O O . ILE A 1 214 ? -11.668 0.794 13.183 1.00 97.56 214 ILE A O 1
ATOM 1691 N N . ALA A 1 215 ? -12.717 -0.758 14.426 1.00 97.38 215 ALA A N 1
ATOM 1692 C CA . ALA A 1 215 ? -11.681 -1.763 14.234 1.00 97.38 215 ALA A CA 1
ATOM 1693 C C . ALA A 1 215 ? -11.785 -2.375 12.821 1.00 97.38 215 ALA A C 1
ATOM 1695 O O . ALA A 1 215 ? -12.902 -2.549 12.323 1.00 97.38 215 ALA A O 1
ATOM 1696 N N . PRO A 1 216 ? -10.654 -2.711 12.177 1.00 97.56 216 PRO A N 1
ATOM 1697 C CA . PRO A 1 216 ? -10.660 -3.489 10.942 1.00 97.56 216 PRO A CA 1
ATOM 1698 C C . PRO A 1 216 ? -11.240 -4.886 11.184 1.00 97.56 216 PRO A C 1
ATOM 1700 O O . PRO A 1 216 ? -10.980 -5.506 12.218 1.00 97.56 216 PRO A O 1
ATOM 1703 N N . ASP A 1 217 ? -11.971 -5.407 10.204 1.00 98.00 217 ASP A N 1
ATOM 1704 C CA . ASP A 1 217 ? -12.308 -6.823 10.146 1.00 98.00 217 ASP A CA 1
ATOM 1705 C C . ASP A 1 217 ? -11.085 -7.605 9.655 1.00 98.00 217 ASP A C 1
ATOM 1707 O O . ASP A 1 217 ? -10.676 -7.492 8.501 1.00 98.00 217 ASP A O 1
ATOM 1711 N N . LEU A 1 218 ? -10.475 -8.380 10.552 1.00 97.62 218 LEU A N 1
ATOM 1712 C CA . LEU A 1 218 ? -9.286 -9.175 10.244 1.00 97.62 218 LEU A CA 1
ATOM 1713 C C . LEU A 1 218 ? -9.618 -10.524 9.599 1.00 97.62 218 LEU A C 1
ATOM 1715 O O . LEU A 1 218 ? -8.712 -11.180 9.096 1.00 97.62 218 LEU A O 1
ATOM 1719 N N . SER A 1 219 ? -10.889 -10.942 9.598 1.00 97.81 219 SER A N 1
ATOM 1720 C CA . SER A 1 219 ? -11.303 -12.233 9.032 1.00 97.81 219 SER A CA 1
ATOM 1721 C C . SER A 1 219 ? -11.168 -12.294 7.507 1.00 97.81 219 SER A C 1
ATOM 1723 O O . SER A 1 219 ? -11.114 -13.382 6.938 1.00 97.81 219 SER A O 1
ATOM 1725 N N . VAL A 1 220 ? -11.052 -11.133 6.854 1.00 97.50 220 VAL A N 1
ATOM 1726 C CA . VAL A 1 220 ? -10.826 -11.019 5.406 1.00 97.50 220 VAL A CA 1
ATOM 1727 C C . VAL A 1 220 ? -9.396 -11.371 4.988 1.00 97.50 220 VAL A C 1
ATOM 1729 O O . VAL A 1 220 ? -9.138 -11.524 3.794 1.00 97.50 220 VAL A O 1
ATOM 1732 N N . PHE A 1 221 ? -8.470 -11.479 5.946 1.00 97.88 221 PHE A N 1
ATOM 1733 C CA . PHE A 1 221 ? -7.066 -11.781 5.700 1.00 97.88 221 PHE A CA 1
ATOM 1734 C C . PHE A 1 221 ? -6.691 -13.166 6.220 1.00 97.88 221 PHE A C 1
ATOM 1736 O O . PHE A 1 221 ? -7.071 -13.585 7.314 1.00 97.88 221 PHE A O 1
ATOM 1743 N N . SER A 1 222 ? -5.846 -13.852 5.464 1.00 98.00 222 SER A N 1
ATOM 1744 C CA . SER A 1 222 ? -5.081 -14.990 5.949 1.00 98.00 222 SER A CA 1
ATOM 1745 C C . SER A 1 222 ? -4.006 -14.547 6.951 1.00 98.00 222 SER A C 1
ATOM 1747 O O . SER A 1 222 ? -3.552 -13.399 6.967 1.00 98.00 222 SER A O 1
ATOM 1749 N N . GLY A 1 223 ? -3.521 -15.491 7.765 1.00 98.00 223 GLY A N 1
ATOM 1750 C CA . GLY A 1 223 ? -2.392 -15.229 8.665 1.00 98.00 223 GLY A CA 1
ATOM 1751 C C . GLY A 1 223 ? -1.118 -14.801 7.922 1.00 98.00 223 GLY A C 1
ATOM 1752 O O . GLY A 1 223 ? -0.352 -13.992 8.441 1.00 98.00 223 GLY A O 1
ATOM 1753 N N . GLN A 1 224 ? -0.919 -15.291 6.692 1.00 98.06 224 GLN A N 1
ATOM 1754 C CA . GLN A 1 224 ? 0.198 -14.898 5.829 1.00 98.06 224 GLN A CA 1
ATOM 1755 C C . GLN A 1 224 ? 0.094 -13.429 5.402 1.00 98.06 224 GLN A C 1
ATOM 1757 O O . GLN A 1 224 ? 1.075 -12.696 5.504 1.00 98.06 224 GLN A O 1
ATOM 1762 N N . GLU A 1 225 ? -1.087 -12.991 4.958 1.00 98.38 225 GLU A N 1
ATOM 1763 C CA . GLU A 1 225 ? -1.343 -11.601 4.558 1.00 98.38 225 GLU A CA 1
ATOM 1764 C C . GLU A 1 225 ? -1.154 -10.634 5.728 1.00 98.38 225 GLU A C 1
ATOM 1766 O O . GLU A 1 225 ? -0.435 -9.646 5.590 1.00 98.38 225 GLU A O 1
ATOM 1771 N N . LEU A 1 226 ? -1.721 -10.942 6.901 1.00 98.31 226 LEU A N 1
ATOM 1772 C CA . LEU A 1 226 ? -1.557 -10.104 8.095 1.00 98.31 226 LEU A CA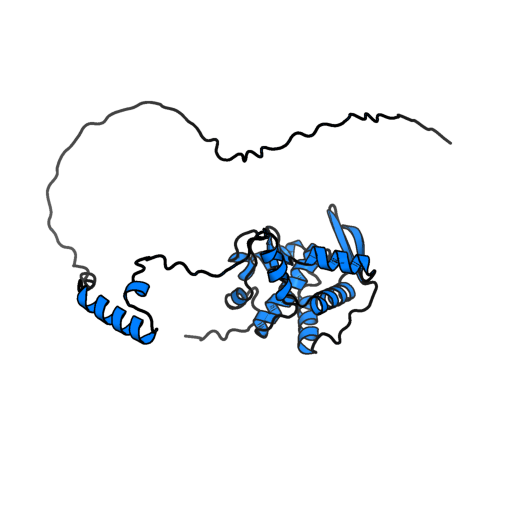 1
ATOM 1773 C C . LEU A 1 226 ? -0.092 -9.982 8.511 1.00 98.31 226 LEU A C 1
ATOM 1775 O O . LEU A 1 226 ? 0.392 -8.879 8.757 1.00 98.31 226 LEU A O 1
ATOM 1779 N N . ASN A 1 227 ? 0.629 -11.105 8.548 1.00 98.31 227 ASN A N 1
ATOM 1780 C CA . ASN A 1 227 ? 2.049 -11.098 8.879 1.00 98.31 227 ASN A CA 1
ATOM 1781 C C . ASN A 1 227 ? 2.867 -10.290 7.857 1.00 98.31 227 ASN A C 1
ATOM 1783 O O . ASN A 1 227 ? 3.795 -9.579 8.239 1.00 98.31 227 ASN A O 1
ATOM 1787 N N . HIS A 1 228 ? 2.524 -10.353 6.568 1.00 98.38 228 HIS A N 1
ATOM 1788 C CA . HIS A 1 228 ? 3.185 -9.534 5.552 1.00 98.38 228 HIS A CA 1
ATOM 1789 C C . HIS A 1 228 ? 2.913 -8.039 5.741 1.00 98.38 228 HIS A C 1
ATOM 1791 O O . HIS A 1 228 ? 3.860 -7.252 5.729 1.00 98.38 228 HIS A O 1
ATOM 1797 N N . ILE A 1 229 ? 1.656 -7.643 5.976 1.00 98.50 229 ILE A N 1
ATOM 1798 C CA . ILE A 1 229 ? 1.308 -6.243 6.264 1.00 98.50 229 ILE A CA 1
ATOM 1799 C C . ILE A 1 229 ? 2.108 -5.743 7.475 1.00 98.50 229 ILE A C 1
ATOM 1801 O O . ILE A 1 229 ? 2.685 -4.656 7.430 1.00 98.50 229 ILE A O 1
ATOM 1805 N N . ASP A 1 230 ? 2.222 -6.557 8.523 1.00 98.62 230 ASP A N 1
ATOM 1806 C CA . ASP A 1 230 ? 3.002 -6.224 9.716 1.00 98.62 230 ASP A CA 1
ATOM 1807 C C . ASP A 1 230 ? 4.488 -6.036 9.423 1.00 98.62 230 ASP A C 1
ATOM 1809 O O . ASP A 1 230 ? 5.085 -5.059 9.875 1.00 98.62 230 ASP A O 1
ATOM 1813 N N . GLN A 1 231 ? 5.086 -6.911 8.614 1.00 98.31 231 GLN A N 1
ATOM 1814 C CA . GLN A 1 231 ? 6.480 -6.772 8.191 1.00 98.31 231 GLN A CA 1
ATOM 1815 C C . GLN A 1 231 ? 6.717 -5.479 7.401 1.00 98.31 231 GLN A C 1
ATOM 1817 O O . GLN A 1 231 ? 7.712 -4.786 7.637 1.00 98.31 231 GLN A O 1
ATOM 1822 N N . VAL A 1 232 ? 5.809 -5.128 6.485 1.00 98.38 232 VAL A N 1
ATOM 1823 C CA . VAL A 1 232 ? 5.903 -3.890 5.697 1.00 98.38 232 VAL A CA 1
ATOM 1824 C C . VAL A 1 232 ? 5.748 -2.662 6.597 1.00 98.38 232 VAL A C 1
ATOM 1826 O O . VAL A 1 232 ? 6.552 -1.729 6.504 1.00 98.38 232 VAL A O 1
ATOM 1829 N N . ILE A 1 233 ? 4.779 -2.670 7.519 1.00 98.31 233 ILE A N 1
ATOM 1830 C CA . ILE A 1 233 ? 4.597 -1.599 8.506 1.00 98.31 233 ILE A CA 1
ATOM 1831 C C . ILE A 1 233 ? 5.869 -1.428 9.339 1.00 98.31 233 ILE A C 1
ATOM 1833 O O . ILE A 1 233 ? 6.393 -0.319 9.424 1.00 98.31 233 ILE A O 1
ATOM 1837 N N . GLU A 1 234 ? 6.407 -2.499 9.921 1.00 98.19 234 GLU A N 1
ATOM 1838 C CA . GLU A 1 234 ? 7.600 -2.419 10.768 1.00 98.19 234 GLU A CA 1
ATOM 1839 C C . GLU A 1 234 ? 8.825 -1.894 10.004 1.00 98.19 234 GLU A C 1
ATOM 1841 O O . GLU A 1 234 ? 9.564 -1.055 10.526 1.00 98.19 234 GLU A O 1
ATOM 1846 N N . LYS A 1 235 ? 9.000 -2.305 8.741 1.00 97.31 235 LYS A N 1
ATOM 1847 C CA . LYS A 1 235 ? 10.083 -1.837 7.858 1.00 97.31 235 LYS A CA 1
ATOM 1848 C C . LYS A 1 235 ? 9.984 -0.339 7.540 1.00 97.31 235 LYS A C 1
ATOM 1850 O O . LYS A 1 235 ? 11.012 0.323 7.369 1.00 97.31 235 LYS A O 1
ATOM 1855 N N . LEU A 1 236 ? 8.768 0.201 7.417 1.00 97.38 236 LEU A N 1
ATOM 1856 C CA . LEU A 1 236 ? 8.531 1.526 6.827 1.00 97.38 236 LEU A CA 1
ATOM 1857 C C . LEU A 1 236 ? 8.012 2.592 7.806 1.00 97.38 236 LEU A C 1
ATOM 1859 O O . LEU A 1 236 ? 8.165 3.777 7.515 1.00 97.38 236 LEU A O 1
ATOM 1863 N N . LYS A 1 237 ? 7.459 2.223 8.970 1.00 96.25 237 LYS A N 1
ATOM 1864 C CA . LYS A 1 237 ? 6.754 3.145 9.890 1.00 96.25 237 LYS A CA 1
ATOM 1865 C C . LYS A 1 237 ? 7.573 4.343 10.372 1.00 96.25 237 LYS A C 1
ATOM 1867 O O . LYS A 1 237 ? 7.002 5.391 10.658 1.00 96.25 237 LYS A O 1
ATOM 1872 N N . ASN A 1 238 ? 8.897 4.207 10.446 1.00 95.81 238 ASN A N 1
ATOM 1873 C CA . ASN A 1 238 ? 9.798 5.262 10.922 1.00 95.81 238 ASN A CA 1
ATOM 1874 C C . ASN A 1 238 ? 10.311 6.179 9.799 1.00 95.81 238 ASN A C 1
ATOM 1876 O O . ASN A 1 238 ? 11.005 7.151 10.082 1.00 95.81 238 ASN A O 1
ATOM 1880 N N . LYS A 1 239 ? 10.000 5.876 8.533 1.00 95.69 239 LYS A N 1
ATOM 1881 C CA . LYS A 1 239 ? 10.445 6.670 7.386 1.00 95.69 239 LYS A CA 1
ATOM 1882 C C . LYS A 1 239 ? 9.531 7.874 7.176 1.00 95.69 239 LYS A C 1
ATOM 1884 O O . LYS A 1 239 ? 8.317 7.826 7.383 1.00 95.69 239 LYS A O 1
ATOM 1889 N N . THR A 1 240 ? 10.120 8.973 6.740 1.00 92.62 240 THR A N 1
ATOM 1890 C CA . THR A 1 240 ? 9.413 10.183 6.322 1.00 92.62 240 THR A CA 1
ATOM 1891 C C . THR A 1 240 ? 8.808 10.017 4.928 1.00 92.62 240 THR A C 1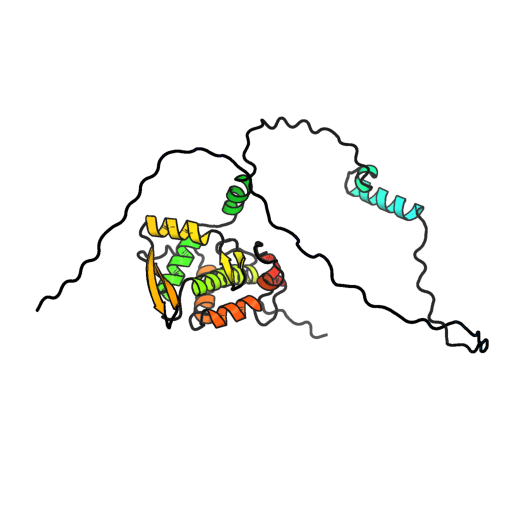
ATOM 1893 O O . THR A 1 240 ? 9.206 9.154 4.142 1.00 92.62 240 THR A O 1
ATOM 1896 N N . ALA A 1 241 ? 7.871 10.901 4.569 1.00 91.38 241 ALA A N 1
ATOM 1897 C CA . ALA A 1 241 ? 7.317 10.939 3.217 1.00 91.38 241 ALA A CA 1
ATOM 1898 C C . ALA A 1 241 ? 8.408 11.088 2.140 1.00 91.38 241 ALA A C 1
ATOM 1900 O O . ALA A 1 241 ? 8.281 10.485 1.074 1.00 91.38 241 ALA A O 1
ATOM 1901 N N . LYS A 1 242 ? 9.478 11.842 2.433 1.00 93.38 242 LYS A N 1
ATOM 1902 C CA . LYS A 1 242 ? 10.617 12.042 1.532 1.00 93.38 242 LYS A CA 1
ATOM 1903 C C . LYS A 1 242 ? 11.417 10.754 1.335 1.00 93.38 242 LYS A C 1
ATOM 1905 O O . LYS A 1 242 ? 11.574 10.328 0.199 1.00 93.38 242 LYS A O 1
ATOM 1910 N N . GLU A 1 243 ? 11.837 10.097 2.415 1.00 95.62 243 GLU A N 1
ATOM 1911 C CA . GLU A 1 243 ? 12.596 8.836 2.334 1.00 95.62 243 GLU A CA 1
ATOM 1912 C C . GLU A 1 243 ? 11.801 7.732 1.628 1.00 95.62 243 GLU A C 1
ATOM 1914 O O . GLU A 1 243 ? 12.357 6.948 0.864 1.00 95.62 243 GLU A O 1
ATOM 1919 N N . LEU A 1 244 ? 10.484 7.673 1.849 1.00 96.06 244 LEU A N 1
ATOM 1920 C CA . LEU A 1 244 ? 9.633 6.726 1.131 1.00 96.06 244 LEU A CA 1
ATOM 1921 C C . LEU A 1 244 ? 9.466 7.100 -0.349 1.00 96.06 244 LEU A C 1
ATOM 1923 O O . LEU A 1 244 ? 9.359 6.201 -1.176 1.00 96.06 244 LEU A O 1
ATOM 1927 N N . SER A 1 245 ? 9.435 8.394 -0.700 1.00 95.12 245 SER A N 1
ATOM 1928 C CA . SER A 1 245 ? 9.454 8.824 -2.111 1.00 95.12 245 SER A CA 1
ATOM 1929 C C . SER A 1 245 ? 10.742 8.372 -2.786 1.00 95.12 245 SER A C 1
ATOM 1931 O O . SER A 1 245 ? 10.678 7.730 -3.828 1.00 95.12 245 SER A O 1
ATOM 1933 N N . GLU A 1 246 ? 11.887 8.628 -2.152 1.00 96.19 246 GLU A N 1
ATOM 1934 C CA . GLU A 1 246 ? 13.198 8.190 -2.639 1.00 96.19 246 GLU A CA 1
ATOM 1935 C C . GLU A 1 246 ? 13.263 6.668 -2.802 1.00 96.19 246 GLU A C 1
ATOM 1937 O O . GLU A 1 246 ? 13.810 6.187 -3.790 1.00 96.19 246 GLU A O 1
ATOM 1942 N N . LEU A 1 247 ? 12.666 5.905 -1.878 1.00 96.44 247 LEU A N 1
ATOM 1943 C CA . LEU A 1 247 ? 12.562 4.452 -2.003 1.00 96.44 247 LEU A CA 1
ATOM 1944 C C . LEU A 1 247 ? 11.704 4.045 -3.210 1.00 96.44 247 LEU A C 1
ATOM 1946 O O . LEU A 1 247 ? 12.148 3.239 -4.018 1.00 96.44 247 LEU A O 1
ATOM 1950 N N . SER A 1 248 ? 10.509 4.624 -3.372 1.00 95.50 248 SER A N 1
ATOM 1951 C CA . SER A 1 248 ? 9.637 4.316 -4.517 1.00 95.50 248 SER A CA 1
ATOM 1952 C C . SER A 1 248 ? 10.240 4.729 -5.862 1.00 95.50 248 SER A C 1
ATOM 1954 O O . SER A 1 248 ? 10.007 4.069 -6.863 1.00 95.50 248 SER A O 1
ATOM 1956 N N . HIS A 1 249 ? 11.063 5.781 -5.898 1.00 95.31 249 HIS A N 1
ATOM 1957 C CA . HIS A 1 249 ? 11.757 6.226 -7.112 1.00 95.31 249 HIS A CA 1
ATOM 1958 C C . HIS A 1 249 ? 12.887 5.287 -7.547 1.00 95.31 249 HIS A C 1
ATOM 1960 O O . HIS A 1 249 ? 13.326 5.363 -8.692 1.00 95.31 249 HIS A O 1
ATOM 1966 N N . LYS A 1 250 ? 13.348 4.404 -6.653 1.00 96.44 250 LYS A N 1
ATOM 1967 C CA . LYS A 1 250 ? 14.294 3.324 -6.966 1.00 96.44 250 LYS A CA 1
ATOM 1968 C C . LYS A 1 250 ? 13.603 2.026 -7.383 1.00 96.44 250 LYS A C 1
ATOM 1970 O O . LYS A 1 250 ? 14.286 1.096 -7.801 1.00 96.44 250 LYS A O 1
ATOM 1975 N N . ASP A 1 251 ? 12.284 1.947 -7.234 1.00 97.31 251 ASP A N 1
ATOM 1976 C CA . ASP A 1 251 ? 11.536 0.723 -7.482 1.00 97.31 251 ASP A CA 1
ATOM 1977 C C . ASP A 1 251 ? 11.266 0.549 -8.978 1.00 97.31 251 ASP A C 1
ATOM 1979 O O . ASP A 1 251 ? 10.777 1.462 -9.648 1.00 97.31 251 ASP A O 1
ATOM 1983 N N . VAL A 1 252 ? 11.595 -0.627 -9.509 1.00 97.44 252 VAL A N 1
ATOM 1984 C CA . VAL A 1 252 ? 11.535 -0.909 -10.952 1.00 97.44 252 VAL A CA 1
ATOM 1985 C C . VAL A 1 252 ? 10.135 -0.714 -11.542 1.00 97.44 252 VAL A C 1
ATOM 1987 O O . VAL A 1 252 ? 10.056 -0.025 -12.561 1.00 97.44 252 VAL A O 1
ATOM 1990 N N . PRO A 1 253 ? 9.039 -1.170 -10.899 1.00 97.69 253 PRO A N 1
ATOM 1991 C CA . PRO A 1 253 ? 7.684 -0.873 -11.353 1.00 97.69 253 PRO A CA 1
ATOM 1992 C C . PRO A 1 253 ? 7.407 0.613 -11.543 1.00 97.69 253 PRO A C 1
ATOM 1994 O O . PRO A 1 253 ? 6.818 1.030 -12.543 1.00 97.69 253 PRO A O 1
ATOM 1997 N N . TRP A 1 254 ? 7.876 1.448 -10.614 1.00 97.50 254 TRP A N 1
ATOM 1998 C CA . TRP A 1 254 ? 7.723 2.885 -10.759 1.00 97.50 254 TRP A CA 1
ATOM 1999 C C . TRP A 1 254 ? 8.585 3.393 -11.913 1.00 97.50 254 TRP A C 1
ATOM 2001 O O . TRP A 1 254 ? 8.057 4.095 -12.767 1.00 97.50 254 TRP A O 1
ATOM 2011 N N . ILE A 1 255 ? 9.868 3.013 -11.981 1.00 96.81 255 ILE A N 1
ATOM 2012 C CA . ILE A 1 255 ? 10.844 3.491 -12.978 1.00 96.81 255 ILE A CA 1
ATOM 2013 C C . ILE A 1 255 ? 10.393 3.226 -14.418 1.00 96.81 255 ILE A C 1
ATOM 2015 O O . ILE A 1 255 ? 10.495 4.133 -15.248 1.00 96.81 255 ILE A O 1
ATOM 2019 N N . THR A 1 256 ? 9.921 2.015 -14.716 1.00 96.81 256 THR A N 1
ATOM 2020 C CA . THR A 1 256 ? 9.598 1.571 -16.083 1.00 96.81 256 THR A CA 1
ATOM 2021 C C . THR A 1 256 ? 8.242 2.072 -16.573 1.00 96.81 256 THR A C 1
ATOM 2023 O O . THR A 1 256 ? 8.016 2.157 -17.780 1.00 96.81 256 THR A O 1
ATOM 2026 N N . THR A 1 257 ? 7.352 2.450 -15.656 1.00 97.38 257 THR A N 1
ATOM 2027 C CA . THR A 1 257 ? 6.020 2.954 -15.996 1.00 97.38 257 THR A CA 1
ATOM 2028 C C . THR A 1 257 ? 6.097 4.416 -16.462 1.00 97.38 257 THR A C 1
ATOM 2030 O O . THR A 1 257 ? 6.767 5.223 -15.817 1.00 97.38 257 THR A O 1
ATOM 2033 N N . PRO A 1 258 ? 5.419 4.821 -17.553 1.00 97.00 258 PRO A N 1
ATOM 2034 C CA . PRO A 1 258 ? 5.302 6.232 -17.925 1.00 97.00 258 PRO A CA 1
ATOM 2035 C C . PRO A 1 258 ? 4.466 7.040 -16.918 1.00 97.00 258 PRO A C 1
ATOM 2037 O O . PRO A 1 258 ? 3.555 6.516 -16.282 1.00 97.00 258 PRO A O 1
ATOM 2040 N N . GLU A 1 259 ? 4.738 8.339 -16.775 1.00 96.31 259 GLU A N 1
ATOM 2041 C CA . GLU A 1 259 ? 3.955 9.206 -15.881 1.00 96.31 259 GLU A CA 1
ATOM 2042 C C . GLU A 1 259 ? 2.463 9.217 -16.262 1.00 96.31 259 GLU A C 1
ATOM 2044 O O . GLU A 1 259 ? 2.101 9.257 -17.439 1.00 96.31 259 GLU A O 1
ATOM 2049 N N . GLY A 1 260 ? 1.590 9.134 -15.256 1.00 95.31 260 GLY A N 1
ATOM 2050 C CA . GLY A 1 260 ? 0.140 9.048 -15.417 1.00 95.31 260 GLY A CA 1
ATOM 2051 C C . GLY A 1 260 ? -0.382 7.678 -15.865 1.00 95.31 260 GLY A C 1
ATOM 2052 O O . GLY A 1 260 ? -1.594 7.520 -16.012 1.00 95.31 260 GLY A O 1
ATOM 2053 N N . LYS A 1 261 ? 0.478 6.676 -16.083 1.00 97.38 261 LYS A N 1
ATOM 2054 C CA . LYS A 1 261 ? 0.055 5.313 -16.445 1.00 97.38 261 LYS A CA 1
ATOM 2055 C C . LYS A 1 261 ? -0.043 4.396 -15.228 1.00 97.38 261 LYS A C 1
ATOM 2057 O O . LYS A 1 261 ? 0.545 4.671 -14.181 1.00 97.38 261 LYS A O 1
ATOM 2062 N N . ILE A 1 262 ? -0.834 3.334 -15.386 1.00 96.94 262 ILE A N 1
ATOM 2063 C CA . ILE A 1 262 ? -0.980 2.262 -14.398 1.00 96.94 262 ILE A CA 1
ATOM 2064 C C . ILE A 1 262 ? 0.332 1.482 -14.345 1.00 96.94 262 ILE A C 1
ATOM 2066 O O . ILE A 1 262 ? 0.909 1.163 -15.384 1.00 96.94 262 ILE A O 1
ATOM 2070 N N . ILE A 1 263 ? 0.793 1.221 -13.130 1.00 97.19 263 ILE A N 1
ATOM 2071 C CA . ILE A 1 263 ? 1.979 0.428 -12.844 1.00 97.19 263 ILE A CA 1
ATOM 2072 C C . ILE A 1 263 ? 1.601 -1.047 -12.924 1.00 97.19 263 ILE A C 1
ATOM 2074 O O . ILE A 1 263 ? 0.650 -1.487 -12.279 1.00 97.19 263 ILE A O 1
ATOM 2078 N N . ASP A 1 264 ? 2.371 -1.793 -13.704 1.00 96.50 264 ASP A N 1
ATOM 2079 C CA . ASP A 1 264 ? 2.200 -3.230 -13.873 1.00 96.50 264 ASP A CA 1
ATOM 2080 C C . ASP A 1 264 ? 2.768 -4.001 -12.671 1.00 96.50 264 ASP A C 1
ATOM 2082 O O . ASP A 1 264 ? 3.925 -3.801 -12.294 1.00 96.50 264 ASP A O 1
ATOM 2086 N N . TYR A 1 265 ? 1.976 -4.898 -12.086 1.00 96.56 265 TYR A N 1
ATOM 2087 C CA . TYR A 1 265 ? 2.406 -5.760 -10.984 1.00 96.56 265 TYR A CA 1
ATOM 2088 C C . TYR A 1 265 ? 3.548 -6.693 -11.396 1.00 96.56 265 TYR A C 1
ATOM 2090 O O . TYR A 1 265 ? 4.465 -6.895 -10.606 1.00 96.56 265 TYR A O 1
ATOM 2098 N N . GLU A 1 266 ? 3.559 -7.213 -12.626 1.00 96.81 266 GLU A N 1
ATOM 2099 C CA . GLU A 1 266 ? 4.586 -8.169 -13.077 1.00 96.81 266 GLU A CA 1
ATOM 2100 C C . GLU A 1 266 ? 5.991 -7.563 -13.106 1.00 96.81 266 GLU A C 1
ATOM 2102 O O . GLU A 1 266 ? 7.001 -8.258 -12.981 1.00 96.81 266 GLU A O 1
ATOM 2107 N N . SER A 1 267 ? 6.083 -6.236 -13.182 1.00 96.88 267 SER A N 1
ATOM 2108 C CA . SER A 1 267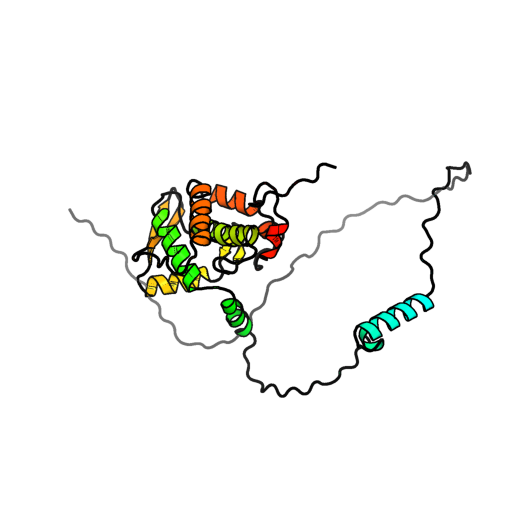 ? 7.369 -5.551 -13.183 1.00 96.88 267 SER A CA 1
ATOM 2109 C C . SER A 1 267 ? 8.167 -5.714 -11.874 1.00 96.88 267 SER A C 1
ATOM 2111 O O . SER A 1 267 ? 9.369 -5.430 -11.862 1.00 96.88 267 SER A O 1
ATOM 2113 N N . VAL A 1 268 ? 7.558 -6.231 -10.791 1.00 97.25 268 VAL A N 1
ATOM 2114 C CA . VAL A 1 268 ? 8.273 -6.555 -9.542 1.00 97.25 268 VAL A CA 1
ATOM 2115 C C . VAL A 1 268 ? 9.336 -7.634 -9.721 1.00 97.25 268 VAL A C 1
ATOM 2117 O O . VAL A 1 268 ? 10.339 -7.619 -9.012 1.00 97.25 268 VAL A O 1
ATOM 2120 N N . PHE A 1 269 ? 9.176 -8.538 -10.692 1.00 96.12 269 PHE A N 1
ATOM 2121 C CA . PHE A 1 269 ? 10.139 -9.619 -10.934 1.00 96.12 269 PHE A CA 1
ATOM 2122 C C . PHE A 1 269 ? 11.455 -9.126 -11.546 1.00 96.12 269 PHE A C 1
ATOM 2124 O O . PHE A 1 269 ? 12.427 -9.872 -11.620 1.00 96.12 269 PHE A O 1
ATOM 2131 N N . TYR A 1 270 ? 11.508 -7.852 -11.937 1.00 95.75 270 TYR A N 1
ATOM 2132 C CA . TYR A 1 270 ? 12.714 -7.186 -12.421 1.00 95.75 270 TYR A CA 1
ATOM 2133 C C . TYR A 1 270 ? 13.321 -6.233 -11.383 1.00 95.75 270 TYR A C 1
ATOM 2135 O O . TYR A 1 270 ? 14.230 -5.472 -11.719 1.00 95.75 270 TYR A O 1
ATOM 2143 N N . ARG A 1 271 ? 12.828 -6.237 -10.134 1.00 96.56 271 ARG A N 1
ATOM 2144 C CA . ARG A 1 271 ? 13.342 -5.391 -9.047 1.00 96.56 271 ARG A CA 1
ATOM 2145 C C . ARG A 1 271 ? 14.818 -5.638 -8.768 1.00 96.56 271 ARG A C 1
ATOM 2147 O O . ARG A 1 271 ? 15.335 -6.747 -8.864 1.00 96.56 271 ARG A O 1
ATOM 2154 N N . THR A 1 272 ? 15.496 -4.572 -8.361 1.00 94.31 272 THR A N 1
ATOM 2155 C CA . THR A 1 272 ? 16.880 -4.633 -7.887 1.00 94.31 272 THR A CA 1
ATOM 2156 C C . THR A 1 272 ? 16.932 -5.066 -6.421 1.00 94.31 272 THR A C 1
ATOM 2158 O O . THR A 1 272 ? 15.932 -5.000 -5.705 1.00 94.31 272 THR A O 1
ATOM 2161 N N . ALA A 1 273 ? 18.120 -5.437 -5.936 1.00 92.88 273 ALA A N 1
ATOM 2162 C CA . ALA A 1 273 ? 18.333 -5.829 -4.538 1.00 92.88 273 ALA A CA 1
ATOM 2163 C C . ALA A 1 273 ? 17.915 -4.757 -3.506 1.00 92.88 273 ALA A C 1
ATOM 2165 O O . ALA A 1 273 ? 17.649 -5.087 -2.354 1.00 92.88 273 ALA A O 1
ATOM 2166 N N . ASP A 1 274 ? 17.830 -3.483 -3.906 1.00 91.62 274 ASP A N 1
ATOM 2167 C CA . ASP A 1 274 ? 17.411 -2.381 -3.030 1.00 91.62 274 ASP A CA 1
ATOM 2168 C C . ASP A 1 274 ? 15.923 -2.451 -2.643 1.00 91.62 274 ASP A C 1
ATOM 2170 O O . ASP A 1 274 ? 15.527 -1.948 -1.587 1.00 91.62 274 ASP A O 1
ATOM 2174 N N . THR A 1 275 ? 15.087 -3.018 -3.518 1.00 94.62 275 THR A N 1
ATOM 2175 C CA . THR A 1 275 ? 13.617 -2.989 -3.400 1.00 94.62 275 THR A CA 1
ATOM 2176 C C . THR A 1 275 ? 12.982 -4.371 -3.411 1.00 94.62 275 THR A C 1
ATOM 2178 O O . THR A 1 275 ? 11.910 -4.530 -2.830 1.00 94.62 275 THR A O 1
ATOM 2181 N N . SER A 1 276 ? 13.657 -5.364 -3.990 1.00 95.50 276 SER A N 1
ATOM 2182 C CA . SER A 1 276 ? 13.201 -6.748 -4.012 1.00 95.50 276 SER A CA 1
ATOM 2183 C C . SER A 1 276 ? 13.054 -7.327 -2.605 1.00 95.50 276 SER A C 1
ATOM 2185 O O . SER A 1 276 ? 13.854 -7.068 -1.699 1.00 95.50 276 SER A O 1
ATOM 2187 N N . VAL A 1 277 ? 12.013 -8.136 -2.430 1.00 93.50 277 VAL A N 1
ATOM 2188 C CA . VAL A 1 277 ? 11.774 -8.921 -1.211 1.00 93.50 277 VAL A CA 1
ATOM 2189 C C . VAL A 1 277 ? 11.998 -10.423 -1.406 1.00 93.50 277 VAL A C 1
ATOM 2191 O O . VAL A 1 277 ? 11.816 -11.189 -0.455 1.00 93.50 277 VAL A O 1
ATOM 2194 N N . ARG A 1 278 ? 12.415 -10.849 -2.606 1.00 89.50 278 ARG A N 1
ATOM 2195 C CA . ARG A 1 278 ? 12.892 -12.206 -2.895 1.00 89.50 278 ARG A CA 1
ATOM 2196 C C . ARG A 1 278 ? 14.414 -12.271 -2.755 1.00 89.50 278 ARG A C 1
ATOM 2198 O O . ARG A 1 278 ? 15.133 -11.326 -3.063 1.00 89.50 278 ARG A O 1
ATOM 2205 N N . VAL A 1 279 ? 14.915 -13.416 -2.296 1.00 79.88 279 VAL A N 1
ATOM 2206 C CA . VAL A 1 279 ? 16.342 -13.740 -2.397 1.00 79.88 279 VAL A CA 1
ATOM 2207 C C . VAL A 1 279 ? 16.515 -14.523 -3.689 1.00 79.88 279 VAL A C 1
ATOM 2209 O O . VAL A 1 279 ? 16.094 -15.673 -3.768 1.00 79.88 279 VAL A O 1
ATOM 2212 N N . TYR A 1 280 ? 17.095 -13.891 -4.704 1.00 74.31 280 TYR A N 1
ATOM 2213 C CA . TYR A 1 280 ? 17.514 -14.594 -5.910 1.00 74.31 280 TYR A CA 1
ATOM 2214 C C . TYR A 1 280 ? 18.866 -15.243 -5.629 1.00 74.31 280 TYR A C 1
ATOM 2216 O O . TYR A 1 280 ? 19.820 -14.556 -5.259 1.00 74.31 280 TYR A O 1
ATOM 2224 N N . GLU A 1 281 ? 18.949 -16.564 -5.771 1.00 70.25 281 GLU A N 1
ATOM 2225 C CA . GLU A 1 281 ? 20.237 -17.248 -5.770 1.00 70.25 281 GLU A CA 1
ATOM 2226 C C . GLU A 1 281 ? 21.035 -16.716 -6.962 1.00 70.25 281 GLU A C 1
ATOM 2228 O O . GLU A 1 281 ? 20.694 -16.954 -8.119 1.00 70.25 281 GLU A O 1
ATOM 2233 N N . THR A 1 282 ? 22.074 -15.925 -6.699 1.00 62.19 282 THR A N 1
ATOM 2234 C CA . THR A 1 282 ? 23.025 -15.579 -7.749 1.00 62.19 282 THR A CA 1
ATOM 2235 C C . THR A 1 282 ? 23.772 -16.858 -8.083 1.00 62.19 282 THR A C 1
ATOM 2237 O O . THR A 1 282 ? 24.589 -17.301 -7.272 1.00 62.19 282 THR A O 1
ATOM 2240 N N . GLU A 1 283 ? 23.486 -17.461 -9.237 1.00 53.31 283 GLU A N 1
ATOM 2241 C CA . GLU A 1 283 ? 24.329 -18.515 -9.794 1.00 53.31 283 GLU A CA 1
ATOM 2242 C C . GLU A 1 283 ? 25.757 -17.960 -9.868 1.00 53.31 283 GLU A C 1
ATOM 2244 O O . GLU A 1 283 ? 26.078 -17.098 -10.687 1.00 53.31 283 GLU A O 1
ATOM 2249 N N . THR A 1 284 ? 26.608 -18.377 -8.932 1.00 43.34 284 THR A N 1
ATOM 2250 C CA . THR A 1 284 ? 28.039 -18.099 -8.988 1.00 43.34 284 THR A CA 1
ATOM 2251 C C . THR A 1 284 ? 28.586 -18.872 -10.179 1.00 43.34 284 THR A C 1
ATOM 2253 O O . THR A 1 284 ? 28.743 -20.090 -10.093 1.00 43.34 284 THR A O 1
ATOM 2256 N N . ALA A 1 285 ? 28.785 -18.160 -11.288 1.00 39.78 285 ALA A N 1
ATOM 2257 C CA . ALA A 1 285 ? 29.447 -18.650 -12.493 1.00 39.78 285 ALA A CA 1
ATOM 2258 C C . ALA A 1 285 ? 30.944 -18.908 -12.265 1.00 39.78 285 ALA A C 1
ATOM 2260 O O . ALA A 1 285 ? 31.566 -18.155 -11.477 1.00 39.78 285 ALA A O 1
#

Organism: NCBI:txid1974532

InterPro domains:
  IPR025272 Antitoxin SocA-like, Panacea domain [PF13274] (146-254)